Protein AF-A0A0W0TVY1-F1 (afdb_monomer_lite)

Organism: Legionella erythra (NCBI:txid448)

Sequence (220 aa):
MNKNNKWNDYSFNNYLLDAIHKAESKEDWEKEWQSFDKKPIRYYQGLLFRGSAEDTSHCFKQGIKENASSEFLEDYIQDMNGAIGVSTTKSFQVAKNYALPTIVTRNEAILATKPIWAESYIYVIDFKGETGIDLEATFTLRGQHGAAELSKNKKEVNIVGTVSSEDILGAFYVNLTGKIKWIQNTYRKELWDSSLLASLLPKEFYDELAKEGKSELTFS

Secondary structure (DSSP, 8-state):
--------S--HHHHHHHHHHHHS-HHHHHHHHHHH-SS---B--EEEEEEE-S-HHHHHHH-EE-SB--S-GGGGG-TT-TTBSEEEES-HHHHHHHHSTTSS-S-TTTGGGS---SEEEEEEEEE--S-EEEHHHHHHHTT-HHHHHHHHHHTEEEESSEE-GGGEEEEEEEETT--EEEEE-TT--S---GGGGTTTS-HHHHHHHTTGGGTT----

Foldseek 3Di:
DDDDDPPPPCPPVNVVVVVVPVPDDPVVVVVVVLVPDLQDFDWDFFKKKAKDLDDQVCCLVFFDWAQDEDPDPVCLLDPPNNRYFDKIALAQVLRVCNQQPQQDDDDPPPNPPDDRSQKMKMWIFRGPDRFWTQNLVSCVSNVVVVSNVVCVVRSITGGGTGRGSQRTQWIWMAGPVRDTATGGRPSHPDDDDLVVCVVRDDPVNSVRVVVVVVVPPDDD

Radius of gyration: 23.85 Å; chains: 1; bounding box: 47×82×77 Å

Structure (mmCIF, N/CA/C/O backbone):
data_AF-A0A0W0TVY1-F1
#
_entry.id   AF-A0A0W0TVY1-F1
#
loop_
_atom_site.group_PDB
_atom_site.id
_atom_site.type_symbol
_atom_site.label_atom_id
_atom_site.label_alt_id
_atom_site.label_comp_id
_atom_site.label_asym_id
_atom_site.label_entity_id
_atom_site.label_seq_id
_atom_site.pdbx_PDB_ins_code
_atom_site.Cartn_x
_atom_site.Cartn_y
_atom_site.Cartn_z
_atom_site.occupancy
_atom_site.B_iso_or_equiv
_atom_site.auth_seq_id
_atom_site.auth_comp_id
_atom_site.auth_asym_id
_atom_site.auth_atom_id
_atom_site.pdbx_PDB_model_num
ATOM 1 N N . MET A 1 1 ? 22.380 -50.427 -48.665 1.00 37.12 1 MET A N 1
ATOM 2 C CA . MET A 1 1 ? 21.802 -50.271 -47.312 1.00 37.12 1 MET A CA 1
ATOM 3 C C . MET A 1 1 ? 22.943 -50.147 -46.323 1.00 37.12 1 MET A C 1
ATOM 5 O O . MET A 1 1 ? 23.595 -51.146 -46.059 1.00 37.12 1 MET A O 1
ATOM 9 N N . ASN A 1 2 ? 23.207 -48.940 -45.824 1.00 31.14 2 ASN A N 1
ATOM 10 C CA . ASN A 1 2 ? 24.110 -48.737 -44.696 1.00 31.14 2 ASN A CA 1
ATOM 11 C C . ASN A 1 2 ? 23.258 -48.314 -43.498 1.00 31.14 2 ASN A C 1
ATOM 13 O O . ASN A 1 2 ? 22.543 -47.314 -43.561 1.00 31.14 2 ASN A O 1
ATOM 17 N N . LYS A 1 3 ? 23.268 -49.152 -42.460 1.00 48.25 3 LYS A N 1
ATOM 18 C CA . LYS A 1 3 ? 22.712 -48.856 -41.139 1.00 48.25 3 LYS A CA 1
ATOM 19 C C . LYS A 1 3 ? 23.661 -47.895 -40.422 1.00 48.25 3 LYS A C 1
ATOM 21 O O . LYS A 1 3 ? 24.867 -47.971 -40.619 1.00 48.25 3 LYS A O 1
ATOM 26 N N . ASN A 1 4 ? 23.080 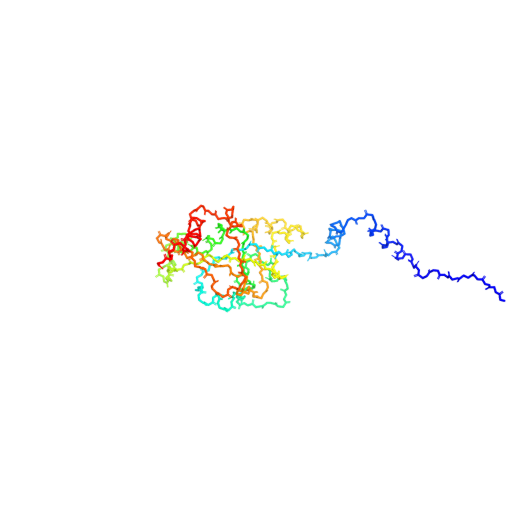-47.099 -39.530 1.00 50.12 4 ASN A N 1
ATOM 27 C CA . ASN A 1 4 ? 23.721 -46.218 -38.552 1.00 50.12 4 ASN A CA 1
ATOM 28 C C . ASN A 1 4 ? 24.079 -44.827 -39.060 1.00 50.12 4 ASN A C 1
ATOM 30 O O . ASN A 1 4 ? 25.211 -44.535 -39.421 1.00 50.12 4 ASN A O 1
ATOM 34 N N . ASN A 1 5 ? 23.088 -43.948 -38.958 1.00 41.06 5 ASN A N 1
ATOM 35 C CA . ASN A 1 5 ? 23.287 -42.685 -38.266 1.00 41.06 5 ASN A CA 1
ATOM 36 C C . ASN A 1 5 ? 21.906 -42.132 -37.884 1.00 41.06 5 ASN A C 1
ATOM 38 O O . ASN A 1 5 ? 21.343 -41.291 -38.576 1.00 41.06 5 ASN A O 1
ATOM 42 N N . LYS A 1 6 ? 21.333 -42.652 -36.784 1.00 44.59 6 LYS A N 1
ATOM 43 C CA . LYS A 1 6 ? 20.342 -41.886 -36.016 1.00 44.59 6 LYS A CA 1
ATOM 44 C C . LYS A 1 6 ? 21.114 -40.689 -35.474 1.00 44.59 6 LYS A C 1
ATOM 46 O O . LYS A 1 6 ? 21.813 -40.819 -34.473 1.00 44.59 6 LYS A O 1
ATOM 51 N N . TRP A 1 7 ? 21.091 -39.581 -36.204 1.00 43.06 7 TRP A N 1
ATOM 52 C CA . TRP A 1 7 ? 21.558 -38.312 -35.671 1.00 43.06 7 TRP A CA 1
ATOM 53 C C . TRP A 1 7 ? 20.655 -38.032 -34.478 1.00 43.06 7 TRP A C 1
ATOM 55 O O . TRP A 1 7 ? 19.436 -38.012 -34.607 1.00 43.06 7 TRP A O 1
ATOM 65 N N . ASN A 1 8 ? 21.255 -37.992 -33.295 1.00 52.19 8 ASN A N 1
ATOM 66 C CA . ASN A 1 8 ? 20.554 -37.609 -32.086 1.00 52.19 8 ASN A CA 1
ATOM 67 C C . ASN A 1 8 ? 20.042 -36.182 -32.324 1.00 52.19 8 ASN A C 1
ATOM 69 O O . ASN A 1 8 ? 20.855 -35.275 -32.479 1.00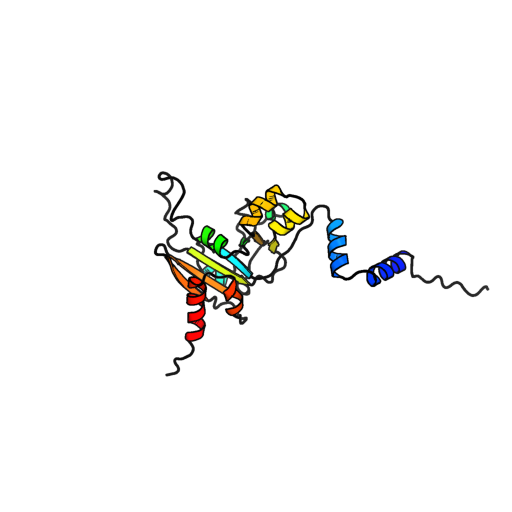 52.19 8 ASN A O 1
ATOM 73 N N . ASP A 1 9 ? 18.724 -35.978 -32.318 1.00 50.84 9 ASP A N 1
ATOM 74 C CA . ASP A 1 9 ? 18.070 -34.661 -32.434 1.00 50.84 9 ASP A CA 1
ATOM 75 C C . ASP A 1 9 ? 18.324 -33.748 -31.211 1.00 50.84 9 ASP A C 1
ATOM 77 O O . ASP A 1 9 ? 17.677 -32.720 -31.012 1.00 50.84 9 ASP A O 1
ATOM 81 N N . TYR A 1 10 ? 19.312 -34.088 -30.383 1.00 51.31 10 TYR A N 1
ATOM 82 C CA . TYR A 1 10 ? 19.899 -33.184 -29.408 1.00 51.31 10 TYR A CA 1
ATOM 83 C C . TYR A 1 10 ? 20.842 -32.225 -30.135 1.00 51.31 10 TYR A C 1
ATOM 85 O O . TYR A 1 10 ? 22.060 -32.401 -30.161 1.00 51.31 10 TYR A O 1
ATOM 93 N N . SER A 1 11 ? 20.247 -31.209 -30.764 1.00 55.78 11 SER A N 1
ATOM 94 C CA . SER A 1 11 ? 20.983 -30.074 -31.318 1.00 55.78 11 SER A CA 1
ATOM 95 C C . SER A 1 11 ? 21.901 -29.468 -30.248 1.00 55.78 11 SER A C 1
ATOM 97 O O . SER A 1 11 ? 21.580 -29.494 -29.060 1.00 55.78 11 SER A O 1
ATOM 99 N N . PHE A 1 12 ? 23.040 -28.907 -30.655 1.00 56.00 12 PHE A N 1
ATOM 100 C CA . PHE A 1 12 ? 24.010 -28.254 -29.765 1.00 56.00 12 PHE A CA 1
ATOM 101 C C . PHE A 1 12 ? 23.360 -27.280 -28.758 1.00 56.00 12 PHE A C 1
ATOM 103 O O . PHE A 1 12 ? 23.795 -27.208 -27.612 1.00 56.00 12 PHE A O 1
ATOM 110 N N . ASN A 1 13 ? 22.261 -26.618 -29.144 1.00 54.84 13 ASN A N 1
ATOM 111 C CA . ASN A 1 13 ? 21.472 -25.757 -28.260 1.00 54.84 13 ASN A CA 1
ATOM 112 C C . ASN A 1 13 ? 20.900 -26.495 -27.043 1.00 54.84 13 ASN A C 1
ATOM 114 O O . ASN A 1 13 ? 20.916 -25.944 -25.951 1.00 54.84 13 ASN A O 1
ATOM 118 N N . ASN A 1 14 ? 20.448 -27.740 -27.196 1.00 57.19 14 ASN A N 1
ATOM 119 C CA . ASN A 1 14 ? 19.932 -28.524 -26.073 1.00 57.19 14 ASN A CA 1
ATOM 120 C C . ASN A 1 14 ? 21.060 -28.948 -25.127 1.00 57.19 14 ASN A C 1
ATOM 122 O O . ASN A 1 14 ? 20.866 -28.948 -23.921 1.00 57.19 14 ASN A O 1
ATOM 126 N N . TYR A 1 15 ? 22.256 -29.240 -25.653 1.00 59.84 15 TYR A N 1
ATOM 127 C CA . TYR A 1 15 ? 23.421 -29.563 -24.822 1.00 59.84 15 TYR A CA 1
ATOM 128 C C . TYR A 1 15 ? 23.932 -28.339 -24.052 1.00 59.84 15 TYR A C 1
ATOM 130 O O . TYR A 1 15 ? 24.331 -28.456 -22.896 1.00 59.84 15 TYR A O 1
ATOM 138 N N . LEU A 1 16 ? 23.895 -27.162 -24.685 1.00 60.06 16 LEU A N 1
ATOM 139 C CA . LEU A 1 16 ? 24.225 -25.891 -24.050 1.00 60.06 16 LEU A CA 1
ATOM 140 C C . LEU A 1 16 ? 23.214 -25.558 -22.947 1.00 60.06 16 LEU A C 1
ATOM 142 O O . LEU A 1 16 ? 23.621 -25.284 -21.825 1.00 60.06 16 LEU A O 1
ATOM 146 N N . LEU A 1 17 ? 21.913 -25.665 -23.225 1.00 57.59 17 LEU A N 1
ATOM 147 C CA . LEU A 1 17 ? 20.870 -25.457 -22.221 1.00 57.59 17 LEU A CA 1
ATOM 148 C C . LEU A 1 17 ? 20.996 -26.464 -21.069 1.00 57.59 17 LEU A C 1
ATOM 150 O O . LEU A 1 17 ? 21.045 -26.048 -19.919 1.00 57.59 17 LEU A O 1
ATOM 154 N N . ASP A 1 18 ? 21.167 -27.760 -21.342 1.00 62.22 18 ASP A N 1
ATOM 155 C CA . ASP A 1 18 ? 21.345 -28.783 -20.299 1.00 62.22 18 ASP A CA 1
ATOM 156 C C . ASP A 1 18 ? 22.607 -28.557 -19.449 1.00 62.22 18 ASP A C 1
ATOM 158 O O . ASP A 1 18 ? 22.610 -28.853 -18.253 1.00 62.22 18 ASP A O 1
ATOM 162 N N . ALA A 1 19 ? 23.692 -28.054 -20.047 1.00 60.94 19 ALA A N 1
ATOM 163 C CA . ALA A 1 19 ? 24.925 -27.739 -19.331 1.00 60.94 19 ALA A CA 1
ATOM 164 C C . ALA A 1 19 ? 24.761 -26.508 -18.431 1.00 60.94 19 ALA A C 1
ATOM 166 O O . ALA A 1 19 ? 25.191 -26.548 -17.280 1.00 60.94 19 ALA A O 1
ATOM 167 N N . ILE A 1 20 ? 24.096 -25.455 -18.914 1.00 58.31 20 ILE A N 1
ATOM 168 C CA . ILE A 1 20 ? 23.866 -24.235 -18.131 1.00 58.31 20 ILE A CA 1
ATOM 169 C C . ILE A 1 20 ? 22.810 -24.490 -17.031 1.00 58.31 20 ILE A C 1
ATOM 171 O O . ILE A 1 20 ? 22.988 -24.062 -15.895 1.00 58.31 20 ILE A O 1
ATOM 175 N N . HIS A 1 21 ? 21.773 -25.297 -17.291 1.00 59.69 21 HIS A N 1
ATOM 176 C CA . HIS A 1 21 ? 20.800 -25.742 -16.276 1.00 59.69 21 HIS A CA 1
ATOM 177 C C . HIS A 1 21 ? 21.412 -26.634 -15.180 1.00 59.69 21 HIS A C 1
ATOM 179 O O . HIS A 1 21 ? 20.856 -26.735 -14.088 1.00 59.69 21 HIS A O 1
ATOM 185 N N . LYS A 1 22 ? 22.527 -27.320 -15.465 1.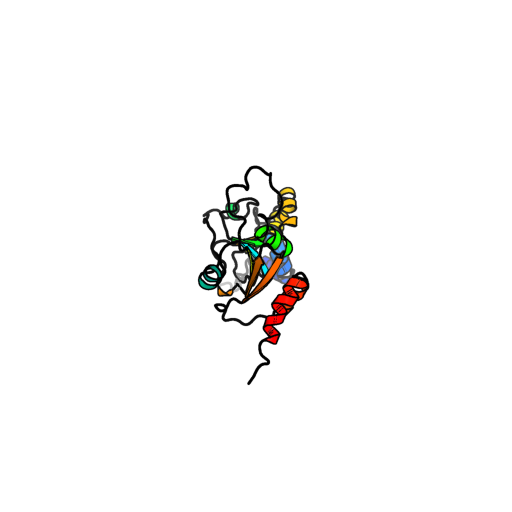00 63.31 22 LYS A N 1
ATOM 186 C CA . LYS A 1 22 ? 23.264 -28.136 -14.483 1.00 63.31 22 LYS A CA 1
ATOM 187 C C . LYS A 1 22 ? 24.325 -27.353 -13.714 1.00 63.31 22 LYS A C 1
ATOM 189 O O . LYS A 1 22 ? 24.714 -27.801 -12.638 1.00 63.31 22 LYS A O 1
ATOM 194 N N . ALA A 1 23 ? 24.832 -26.262 -14.282 1.00 58.53 23 ALA A N 1
ATOM 195 C CA . ALA A 1 23 ? 25.926 -25.486 -13.708 1.00 58.53 23 ALA A CA 1
ATOM 196 C C . ALA A 1 23 ? 25.445 -24.411 -12.726 1.00 58.53 23 ALA A C 1
ATOM 198 O O . ALA A 1 23 ? 26.190 -24.060 -11.814 1.00 58.53 23 ALA A O 1
ATOM 199 N N . GLU A 1 24 ? 24.217 -23.916 -12.885 1.00 54.28 24 GLU A N 1
ATOM 200 C CA . GLU A 1 24 ? 23.764 -22.713 -12.189 1.00 54.28 24 GLU A CA 1
ATOM 201 C C . GLU A 1 24 ? 22.442 -22.928 -11.460 1.00 54.28 24 GLU A C 1
ATOM 203 O O . GLU A 1 24 ? 21.525 -23.597 -11.949 1.00 54.28 24 GLU A O 1
ATOM 208 N N . SER A 1 25 ? 22.349 -22.368 -10.252 1.00 63.91 25 SER A N 1
ATOM 209 C CA . SER A 1 25 ? 21.106 -22.385 -9.492 1.00 63.91 25 SER A CA 1
ATOM 210 C C . SER A 1 25 ? 20.042 -21.567 -10.231 1.00 63.91 25 SER A C 1
ATOM 212 O O . SER A 1 25 ? 20.349 -20.639 -10.982 1.00 63.91 25 SER A O 1
ATOM 214 N N . LYS A 1 26 ? 18.762 -21.875 -10.004 1.00 58.69 26 LYS A N 1
ATOM 215 C CA . LYS A 1 26 ? 17.655 -21.085 -10.566 1.00 58.69 26 LYS A CA 1
ATOM 216 C C . LYS A 1 26 ? 17.775 -19.593 -10.201 1.00 58.69 26 LYS A C 1
ATOM 218 O O . LYS A 1 26 ? 17.403 -18.735 -10.995 1.00 58.69 26 LYS A O 1
ATOM 223 N N . GLU A 1 27 ? 18.335 -19.292 -9.029 1.00 58.28 27 GLU A N 1
ATOM 224 C CA . GLU A 1 27 ? 18.583 -17.926 -8.563 1.00 58.28 27 GLU A CA 1
ATOM 225 C C . GLU A 1 27 ? 19.684 -17.199 -9.348 1.00 58.28 27 GLU A C 1
ATOM 227 O O . GLU A 1 27 ? 19.660 -15.970 -9.421 1.00 58.28 27 GLU A O 1
ATOM 232 N N . ASP A 1 28 ? 20.641 -17.918 -9.934 1.00 57.78 28 ASP A N 1
ATOM 233 C CA . ASP A 1 28 ? 21.707 -17.324 -10.747 1.00 57.78 28 ASP A CA 1
ATOM 234 C C . ASP A 1 28 ? 21.207 -17.022 -12.163 1.00 57.78 28 ASP A C 1
ATOM 236 O O . ASP A 1 28 ? 21.402 -15.912 -12.657 1.00 57.78 28 ASP A O 1
ATOM 240 N N . TRP A 1 29 ? 20.404 -17.919 -12.737 1.00 56.81 29 TRP A N 1
ATOM 241 C CA . TRP A 1 29 ? 19.706 -17.686 -14.005 1.00 56.81 29 TRP A CA 1
ATOM 242 C C . TRP A 1 29 ? 18.770 -16.477 -13.978 1.00 56.81 29 TRP A C 1
ATOM 244 O O . TRP A 1 29 ? 18.736 -15.690 -14.923 1.00 56.81 29 TRP A O 1
ATOM 254 N N . GLU A 1 30 ? 17.999 -16.302 -12.903 1.00 56.50 30 GLU A N 1
ATOM 255 C CA . GLU A 1 30 ? 17.112 -15.141 -12.769 1.00 56.50 30 GLU A CA 1
ATOM 256 C C . GLU A 1 30 ? 17.896 -13.821 -12.676 1.00 56.50 30 GLU A C 1
ATOM 258 O O . GLU A 1 30 ? 17.406 -12.791 -13.145 1.00 56.50 30 GLU A O 1
ATOM 263 N N . LYS A 1 31 ? 19.119 -13.834 -12.126 1.00 55.38 31 LYS A N 1
ATOM 264 C CA . LYS A 1 31 ? 20.017 -12.665 -12.122 1.00 55.38 31 LYS A CA 1
ATOM 265 C C . LYS A 1 31 ? 20.632 -12.418 -13.497 1.00 55.38 31 LYS A C 1
ATOM 267 O O . LYS A 1 31 ? 20.668 -11.271 -13.938 1.00 55.38 31 LYS A O 1
ATOM 272 N N . GLU A 1 32 ? 21.099 -13.462 -14.178 1.00 50.16 32 GLU A N 1
ATOM 273 C CA . GLU A 1 32 ? 21.677 -13.331 -15.518 1.00 50.16 32 GLU A CA 1
ATOM 274 C C . GLU A 1 32 ? 20.635 -12.871 -16.538 1.00 50.16 32 GLU A C 1
ATOM 276 O O . GLU A 1 32 ? 20.894 -11.956 -17.316 1.00 50.16 32 GLU A O 1
ATOM 281 N N . TRP A 1 33 ? 19.417 -13.411 -16.509 1.00 51.41 33 TRP A N 1
ATOM 282 C CA . TRP A 1 33 ? 18.364 -13.010 -17.444 1.00 51.41 33 TRP A CA 1
ATOM 283 C C . TRP A 1 33 ? 17.929 -11.549 -17.257 1.00 51.41 33 TRP A C 1
ATOM 285 O O . TRP A 1 33 ? 17.694 -10.840 -18.237 1.00 51.41 33 TRP A O 1
ATOM 295 N N . GLN A 1 34 ? 17.911 -11.054 -16.012 1.00 51.69 34 GLN A N 1
ATOM 296 C CA . GLN A 1 34 ? 17.691 -9.631 -15.720 1.00 51.69 34 GLN A CA 1
ATOM 297 C C . GLN A 1 34 ? 18.747 -8.720 -16.363 1.00 51.69 34 GLN A C 1
ATOM 299 O O . GLN A 1 34 ? 18.444 -7.565 -16.650 1.00 51.69 34 GLN A O 1
ATOM 304 N N . SER A 1 35 ? 19.959 -9.221 -16.633 1.00 53.00 35 SER A N 1
ATOM 305 C CA . SER A 1 35 ? 21.021 -8.445 -17.288 1.00 53.00 35 SER A CA 1
ATOM 306 C C . SER A 1 35 ? 20.806 -8.241 -18.797 1.00 53.00 35 SER A C 1
ATOM 308 O O . SER A 1 35 ? 21.399 -7.332 -19.380 1.00 53.00 35 SER A O 1
ATOM 310 N N . PHE A 1 36 ? 19.931 -9.036 -19.430 1.00 54.62 36 PHE A N 1
ATOM 311 C CA . PHE A 1 36 ? 19.599 -8.919 -20.856 1.00 54.62 36 PHE A CA 1
ATOM 312 C C . PHE A 1 36 ? 18.392 -8.014 -21.140 1.00 54.62 36 PHE A C 1
ATOM 314 O O . PHE A 1 36 ? 18.241 -7.535 -22.270 1.00 54.62 36 PHE A O 1
ATOM 321 N N . ASP A 1 37 ? 17.541 -7.751 -20.145 1.00 65.31 37 ASP A N 1
ATOM 322 C CA . ASP A 1 37 ? 16.468 -6.769 -20.277 1.00 65.31 37 ASP A CA 1
ATOM 323 C C . ASP A 1 37 ? 17.059 -5.353 -20.225 1.00 65.31 37 ASP A C 1
ATOM 325 O O . ASP A 1 37 ? 17.755 -4.972 -19.287 1.00 65.31 37 ASP A O 1
ATOM 329 N N . LYS A 1 38 ? 16.782 -4.539 -21.247 1.00 69.12 38 LYS A N 1
ATOM 330 C CA . LYS A 1 38 ? 17.252 -3.146 -21.305 1.00 69.12 38 LYS A CA 1
ATOM 331 C C . LYS A 1 38 ? 16.486 -2.226 -20.350 1.00 69.12 38 LYS A C 1
ATOM 333 O O . LYS A 1 38 ? 16.911 -1.086 -20.155 1.00 69.12 38 LYS A O 1
ATOM 338 N N . LYS A 1 39 ? 15.346 -2.666 -19.808 1.00 81.06 39 LYS A N 1
ATOM 339 C CA . LYS A 1 39 ? 14.481 -1.890 -18.908 1.00 81.06 39 LYS A CA 1
ATOM 340 C C . LYS A 1 39 ? 13.887 -2.769 -17.796 1.00 81.06 39 LYS A C 1
ATOM 342 O O . LYS A 1 39 ? 12.663 -2.773 -17.636 1.00 81.06 39 LYS A O 1
ATOM 347 N N . PRO A 1 40 ? 14.724 -3.442 -16.986 1.00 85.44 40 PRO A N 1
ATOM 348 C CA . PRO A 1 40 ? 14.255 -4.394 -15.988 1.00 85.44 40 PRO A CA 1
ATOM 349 C C . PRO A 1 40 ? 13.300 -3.731 -14.995 1.00 85.44 40 PRO A C 1
ATOM 351 O O . PRO A 1 40 ? 13.438 -2.545 -14.671 1.00 85.44 40 PRO A O 1
ATOM 354 N N . ILE A 1 41 ? 12.330 -4.509 -14.519 1.00 87.00 41 ILE A N 1
ATOM 355 C CA . ILE A 1 41 ? 11.324 -4.097 -13.538 1.00 87.00 41 ILE A CA 1
ATOM 356 C C . ILE A 1 41 ? 11.329 -5.101 -12.398 1.00 87.00 41 ILE A C 1
ATOM 358 O O . ILE A 1 41 ? 11.344 -6.313 -12.621 1.00 87.00 41 ILE A O 1
ATOM 362 N N . ARG A 1 42 ? 11.311 -4.595 -11.163 1.00 90.44 42 ARG A N 1
ATOM 363 C CA . ARG A 1 42 ? 11.185 -5.426 -9.971 1.00 90.44 42 ARG A CA 1
ATOM 364 C C . ARG A 1 42 ? 9.759 -5.361 -9.447 1.00 90.44 42 ARG A C 1
ATOM 366 O O . ARG A 1 42 ? 9.303 -4.302 -9.025 1.00 90.44 42 ARG A O 1
ATOM 373 N N . TYR A 1 43 ? 9.097 -6.510 -9.421 1.00 92.56 43 TYR A N 1
ATOM 374 C CA . TYR A 1 43 ? 7.799 -6.660 -8.775 1.00 92.56 43 TYR A CA 1
ATOM 375 C C . TYR A 1 43 ? 7.944 -6.989 -7.282 1.00 92.56 43 TYR A C 1
ATOM 377 O O . TYR A 1 43 ? 8.965 -7.535 -6.850 1.00 92.56 43 TYR A O 1
ATOM 385 N N . TYR A 1 44 ? 6.927 -6.638 -6.499 1.00 94.56 44 TYR A N 1
ATOM 386 C CA . TYR A 1 44 ? 6.874 -6.780 -5.049 1.00 94.56 44 TYR A CA 1
ATOM 387 C C . TYR A 1 44 ? 5.552 -7.388 -4.589 1.00 94.56 44 TYR A C 1
ATOM 389 O O . TYR A 1 44 ? 4.478 -6.994 -5.041 1.00 94.56 44 TYR A O 1
ATOM 397 N N . GLN A 1 45 ? 5.669 -8.289 -3.618 1.00 94.88 45 GLN A N 1
ATOM 398 C CA . GLN A 1 45 ? 4.587 -8.849 -2.819 1.00 94.88 45 GLN A CA 1
ATOM 399 C C . GLN A 1 45 ? 4.960 -8.745 -1.341 1.00 94.88 45 GLN A C 1
ATOM 401 O O . GLN A 1 45 ? 6.143 -8.797 -0.989 1.00 94.88 45 GLN A O 1
ATOM 406 N N . GLY A 1 46 ? 3.954 -8.622 -0.483 1.00 94.31 46 GLY A N 1
ATOM 407 C CA . GLY A 1 46 ? 4.111 -8.560 0.965 1.00 94.31 46 GLY A CA 1
ATOM 408 C C . GLY A 1 46 ? 3.421 -7.357 1.597 1.00 94.31 46 GLY A C 1
ATOM 409 O O . GLY A 1 46 ? 2.519 -6.747 1.023 1.00 94.31 46 GLY A O 1
ATOM 410 N N . LEU A 1 47 ? 3.854 -7.029 2.815 1.00 96.12 47 LEU A N 1
ATOM 411 C CA . LEU A 1 47 ? 3.216 -6.003 3.632 1.00 96.12 47 LEU A CA 1
ATOM 412 C C . LEU A 1 47 ? 3.510 -4.593 3.116 1.00 96.12 47 LEU A C 1
ATOM 414 O O . LEU A 1 47 ? 4.661 -4.164 3.006 1.00 96.12 47 LEU A O 1
ATOM 418 N N . LEU A 1 48 ? 2.434 -3.860 2.856 1.00 96.94 48 LEU A N 1
ATOM 419 C CA . LEU A 1 48 ? 2.428 -2.494 2.364 1.00 96.94 48 LEU A CA 1
ATOM 420 C C . LEU A 1 48 ? 1.515 -1.624 3.225 1.00 96.94 48 LEU A C 1
ATOM 422 O O . LEU A 1 48 ? 0.555 -2.081 3.847 1.00 96.94 48 LEU A O 1
ATOM 426 N N . PHE A 1 49 ? 1.815 -0.334 3.230 1.00 96.50 49 PHE A N 1
ATOM 427 C CA . PHE A 1 49 ? 1.070 0.685 3.947 1.00 96.50 49 PHE A CA 1
ATOM 428 C C . PHE A 1 49 ? 0.646 1.797 2.993 1.00 96.50 49 PHE A C 1
ATOM 430 O O . PHE A 1 49 ? 1.385 2.159 2.072 1.00 96.50 49 PHE A O 1
ATOM 437 N N . ARG A 1 50 ? -0.526 2.388 3.232 1.00 94.06 50 ARG A N 1
ATOM 438 C CA . ARG A 1 50 ? -1.019 3.540 2.464 1.00 94.06 50 ARG A CA 1
ATOM 439 C C . ARG A 1 50 ? -1.713 4.545 3.372 1.00 94.06 50 ARG A C 1
ATOM 441 O O . ARG A 1 50 ? -2.679 4.204 4.044 1.00 94.06 50 ARG A O 1
ATOM 448 N N . GLY A 1 51 ? -1.240 5.789 3.358 1.00 91.12 51 GLY A N 1
ATOM 449 C CA . GLY A 1 51 ? -1.950 6.913 3.967 1.00 91.12 51 GLY A CA 1
ATOM 450 C C . GLY A 1 51 ? -3.016 7.461 3.017 1.00 91.12 51 GLY A C 1
ATOM 451 O O . GLY A 1 51 ? -2.716 7.684 1.846 1.00 91.12 51 GLY A O 1
ATOM 452 N N . SER A 1 52 ? -4.247 7.664 3.489 1.00 88.12 52 SER A N 1
ATOM 453 C CA . SER A 1 52 ? -5.365 8.189 2.687 1.00 88.12 52 SER A CA 1
ATOM 454 C C . SER A 1 52 ? -6.415 8.889 3.566 1.00 88.12 52 SER A C 1
ATOM 456 O O . SER A 1 52 ? -6.517 8.583 4.751 1.00 88.12 52 SER A O 1
ATOM 458 N N . ALA A 1 53 ? -7.215 9.801 2.998 1.00 85.38 53 ALA A N 1
ATOM 459 C CA . ALA A 1 53 ? -8.480 10.260 3.612 1.00 85.38 53 ALA A CA 1
ATOM 460 C C . ALA A 1 53 ? -9.695 9.458 3.155 1.00 85.38 53 ALA A C 1
ATOM 462 O O . ALA A 1 53 ? -10.807 9.700 3.616 1.00 85.38 53 ALA A O 1
ATOM 463 N N . GLU A 1 54 ? -9.513 8.555 2.200 1.00 87.50 54 GLU A N 1
ATOM 464 C CA . GLU A 1 54 ? -10.606 7.725 1.730 1.00 87.50 54 GLU A CA 1
ATOM 465 C C . GLU A 1 54 ? -11.110 6.842 2.872 1.00 87.50 54 GLU A C 1
ATOM 467 O O . GLU A 1 54 ? -10.311 6.213 3.572 1.00 87.50 54 GLU A O 1
ATOM 472 N N . ASP A 1 55 ? -12.426 6.837 3.077 1.00 87.56 55 ASP A N 1
ATOM 473 C CA . ASP A 1 55 ? -13.049 6.158 4.205 1.00 87.56 55 ASP A CA 1
ATOM 474 C C . ASP A 1 55 ? -12.977 4.630 4.079 1.00 87.56 55 ASP A C 1
ATOM 476 O O . ASP A 1 55 ? -13.154 4.041 3.007 1.00 87.56 55 ASP A O 1
ATOM 480 N N . THR A 1 56 ? -12.794 3.986 5.231 1.00 93.38 56 THR A N 1
ATOM 481 C CA . THR A 1 56 ? -12.660 2.530 5.347 1.00 93.38 56 THR A CA 1
ATOM 482 C C . THR A 1 56 ? -13.849 1.762 4.787 1.00 93.38 56 THR A C 1
ATOM 484 O O . THR A 1 56 ? -13.646 0.696 4.211 1.00 93.38 56 THR A O 1
A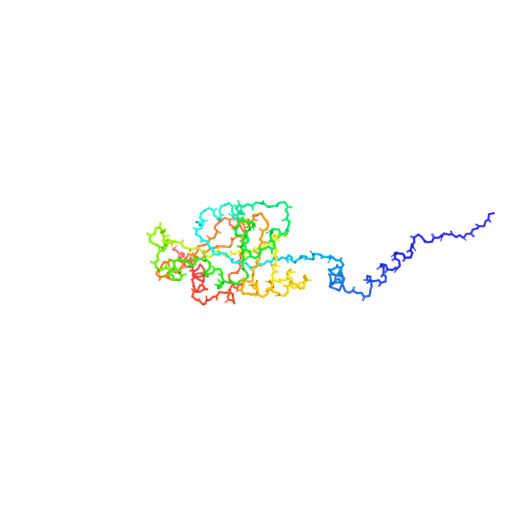TOM 487 N N . SER A 1 57 ? -15.081 2.280 4.876 1.00 91.06 57 SER A N 1
ATOM 488 C CA . SER A 1 57 ? -16.261 1.566 4.372 1.00 91.06 57 SER A CA 1
ATOM 489 C C . SER A 1 57 ? -16.218 1.353 2.858 1.00 91.06 57 SER A C 1
ATOM 491 O O . SER A 1 57 ? -16.668 0.311 2.372 1.00 91.06 57 SER A O 1
ATOM 493 N N . HIS A 1 58 ? -15.647 2.305 2.114 1.00 92.12 58 HIS A N 1
ATOM 494 C CA . HIS A 1 58 ? -15.467 2.185 0.674 1.00 92.12 58 HIS A CA 1
ATOM 495 C C . HIS A 1 58 ? -14.310 1.240 0.353 1.00 92.12 58 HIS A C 1
ATOM 497 O O . HIS A 1 58 ? -14.522 0.233 -0.330 1.00 92.12 58 HIS A O 1
ATOM 503 N N . CYS A 1 59 ? -13.119 1.517 0.894 1.00 95.25 59 CYS A N 1
ATOM 504 C CA . CYS A 1 59 ? -11.909 0.756 0.580 1.00 95.25 59 CYS A CA 1
ATOM 505 C C . CYS A 1 59 ? -12.035 -0.719 0.976 1.00 95.25 59 CYS A C 1
ATOM 507 O O . CYS A 1 59 ? -11.669 -1.607 0.211 1.00 95.25 59 CYS A O 1
ATOM 509 N N . PHE A 1 60 ? -12.617 -1.009 2.140 1.00 96.81 60 PHE A N 1
ATOM 510 C CA . PHE A 1 60 ? -12.818 -2.385 2.589 1.00 96.81 60 PHE A CA 1
ATOM 511 C C . PHE A 1 60 ? -13.837 -3.135 1.742 1.00 96.81 60 PHE A C 1
ATOM 513 O O . PHE A 1 60 ? -13.733 -4.346 1.618 1.00 96.81 60 PHE A O 1
ATOM 520 N N . LYS A 1 61 ? -14.805 -2.460 1.120 1.00 95.25 61 LYS A N 1
ATOM 521 C CA . LYS A 1 61 ? -15.807 -3.131 0.284 1.00 95.25 61 LYS A CA 1
ATOM 522 C C . LYS A 1 61 ? -15.360 -3.290 -1.168 1.00 95.25 61 LYS A C 1
ATOM 524 O O . LYS A 1 61 ? -15.682 -4.297 -1.792 1.00 95.25 61 LYS A O 1
ATOM 529 N N . GLN A 1 62 ? -14.686 -2.288 -1.727 1.00 94.94 62 GLN A N 1
ATOM 530 C CA . GLN A 1 62 ? -14.389 -2.216 -3.164 1.00 94.94 62 GLN A CA 1
ATOM 531 C C . GLN A 1 62 ? -12.908 -2.396 -3.507 1.00 94.94 62 GLN A C 1
ATOM 533 O O . GLN A 1 62 ? -12.569 -2.463 -4.691 1.00 94.94 62 GLN A O 1
ATOM 538 N N . GLY A 1 63 ? -12.044 -2.497 -2.497 1.00 95.31 63 GLY A N 1
ATOM 539 C CA . GLY A 1 63 ? -10.606 -2.371 -2.679 1.00 95.31 63 GLY A CA 1
ATOM 540 C C . GLY A 1 63 ? -10.187 -0.911 -2.860 1.00 95.31 63 GLY A C 1
ATOM 541 O O . GLY A 1 63 ? -10.984 0.011 -2.688 1.00 95.31 63 GLY A O 1
ATOM 542 N N . ILE A 1 64 ? -8.925 -0.705 -3.220 1.00 94.94 64 ILE A N 1
ATOM 543 C CA . ILE A 1 64 ? -8.359 0.617 -3.513 1.00 94.94 64 ILE A CA 1
ATOM 544 C C . ILE A 1 64 ? -7.928 0.609 -4.971 1.00 94.94 64 ILE A C 1
ATOM 546 O O . ILE A 1 64 ? -7.147 -0.251 -5.374 1.00 94.94 64 ILE A O 1
ATOM 550 N N . LYS A 1 65 ? -8.439 1.549 -5.762 1.00 93.00 65 LYS A N 1
ATOM 551 C CA . LYS A 1 65 ? -8.200 1.611 -7.208 1.00 93.00 65 LYS A CA 1
ATOM 552 C C . LYS A 1 65 ? -7.317 2.794 -7.562 1.00 93.00 65 LYS A C 1
ATOM 554 O O . LYS A 1 65 ? -7.316 3.809 -6.866 1.00 93.00 65 LYS A O 1
ATOM 559 N N . GLU A 1 66 ? -6.569 2.657 -8.645 1.00 88.94 66 GLU A N 1
ATOM 560 C CA . GLU A 1 66 ? -5.883 3.788 -9.258 1.00 88.94 66 GLU A CA 1
ATOM 561 C C . GLU A 1 66 ? -6.892 4.846 -9.728 1.00 88.94 66 GLU A C 1
ATOM 563 O O . GLU A 1 66 ? -8.002 4.524 -10.158 1.00 88.94 66 GLU A O 1
ATOM 568 N N . ASN A 1 67 ? -6.507 6.122 -9.642 1.00 84.88 67 ASN A N 1
ATOM 569 C CA . ASN A 1 67 ? -7.361 7.227 -10.091 1.00 84.88 67 ASN A CA 1
ATOM 570 C C . ASN A 1 67 ? -7.390 7.329 -11.621 1.00 84.88 67 ASN A C 1
ATOM 572 O O . ASN A 1 67 ? -8.393 7.743 -12.203 1.00 84.88 67 ASN A O 1
ATOM 576 N N . ALA A 1 68 ? -6.278 6.977 -12.262 1.00 87.38 68 ALA A N 1
ATOM 577 C CA . ALA A 1 68 ? -6.112 6.914 -13.699 1.00 87.38 68 ALA A CA 1
ATOM 578 C C . ALA A 1 68 ? -5.266 5.690 -14.069 1.00 87.38 68 ALA A C 1
ATOM 580 O O . ALA A 1 68 ? -4.295 5.362 -13.388 1.00 87.38 68 ALA A O 1
ATOM 581 N N . SER A 1 69 ? -5.629 5.047 -15.174 1.00 88.25 69 SER A N 1
ATOM 582 C CA . SER A 1 69 ? -4.853 3.973 -15.791 1.00 88.25 69 SER A CA 1
ATOM 583 C C . SER A 1 69 ? -3.956 4.531 -16.895 1.00 88.25 69 SER A C 1
ATOM 585 O O . SER A 1 69 ? -4.380 5.433 -17.623 1.00 88.25 69 SER A O 1
ATOM 587 N N . SER A 1 70 ? -2.768 3.959 -17.085 1.00 86.94 70 SER A N 1
ATOM 588 C CA . SER A 1 70 ? -1.955 4.177 -18.288 1.00 86.94 70 SER A CA 1
ATOM 589 C C . SER A 1 70 ? -1.779 2.878 -19.066 1.00 86.94 70 SER A C 1
ATOM 591 O O . SER A 1 70 ? -1.681 1.798 -18.491 1.00 86.94 70 SER A O 1
ATOM 593 N N . GLU A 1 71 ? -1.684 2.987 -20.388 1.00 88.19 71 GLU A N 1
ATOM 594 C CA . GLU A 1 71 ? -1.253 1.881 -21.249 1.00 88.19 71 GLU A CA 1
ATOM 595 C C . GLU A 1 71 ? 0.274 1.689 -21.209 1.00 88.19 71 GLU A C 1
ATOM 597 O O . GLU A 1 71 ? 0.790 0.656 -21.641 1.00 88.19 71 GLU A O 1
ATOM 602 N N . PHE A 1 72 ? 1.016 2.668 -20.680 1.00 87.12 72 PHE A N 1
ATOM 603 C CA . PHE A 1 72 ? 2.473 2.659 -20.634 1.00 87.12 72 PHE A CA 1
ATOM 604 C C . PHE A 1 72 ? 2.981 2.357 -19.226 1.00 87.12 72 PHE A C 1
ATOM 606 O O . PHE A 1 72 ? 2.829 3.145 -18.295 1.00 87.12 72 PHE A O 1
ATOM 613 N N . LEU A 1 73 ? 3.691 1.236 -19.093 1.00 85.06 73 LEU A N 1
ATOM 614 C CA . LEU A 1 73 ? 4.280 0.787 -17.828 1.00 85.06 73 LEU A CA 1
ATOM 615 C C . LEU A 1 73 ? 5.255 1.805 -17.213 1.00 85.06 73 LEU A C 1
ATOM 617 O O . LEU A 1 73 ? 5.372 1.898 -15.998 1.00 85.06 73 LEU A O 1
ATOM 621 N N . GLU A 1 74 ? 5.926 2.603 -18.044 1.00 87.44 74 GLU A N 1
ATOM 622 C CA . GLU A 1 74 ? 6.840 3.649 -17.574 1.00 87.44 74 GLU A CA 1
ATOM 623 C C . GLU A 1 74 ? 6.134 4.751 -16.781 1.00 87.44 74 GLU A C 1
ATOM 625 O O . GLU A 1 74 ? 6.757 5.355 -15.913 1.00 87.44 74 GLU A O 1
ATOM 630 N N . ASP A 1 75 ? 4.841 4.990 -17.008 1.00 86.00 75 ASP A N 1
ATOM 631 C CA . ASP A 1 75 ? 4.091 5.988 -16.241 1.00 86.00 75 ASP A CA 1
ATOM 632 C C . ASP A 1 75 ? 3.869 5.554 -14.789 1.00 86.00 75 ASP A C 1
ATOM 634 O O . ASP A 1 75 ? 3.774 6.400 -13.900 1.00 86.00 75 ASP A O 1
ATOM 638 N N . TYR A 1 76 ? 3.869 4.243 -14.537 1.00 86.81 76 TYR A N 1
ATOM 639 C CA . TYR A 1 76 ? 3.774 3.659 -13.200 1.00 86.81 76 TYR A CA 1
ATOM 640 C C . TYR A 1 76 ? 5.097 3.684 -12.433 1.00 86.81 76 TYR A C 1
ATOM 642 O O . TYR A 1 76 ? 5.099 3.504 -11.217 1.00 86.81 76 TYR A O 1
ATOM 650 N N . ILE A 1 77 ? 6.217 3.914 -13.125 1.00 85.62 77 ILE A N 1
ATOM 651 C CA . ILE A 1 77 ? 7.568 3.920 -12.546 1.00 85.62 77 ILE A CA 1
ATOM 652 C C . ILE A 1 77 ? 8.009 5.357 -12.201 1.00 85.62 77 ILE A C 1
ATOM 654 O O . ILE A 1 77 ? 9.090 5.576 -11.668 1.00 85.62 77 ILE A O 1
ATOM 658 N N . GLN A 1 78 ? 7.177 6.371 -12.460 1.00 76.69 78 GLN A N 1
ATOM 659 C CA . GLN A 1 78 ? 7.510 7.772 -12.190 1.00 76.69 78 GLN A CA 1
ATOM 660 C C . GLN A 1 78 ? 7.281 8.156 -10.718 1.00 76.69 78 GLN A C 1
ATOM 662 O O . GLN A 1 78 ? 6.174 8.059 -10.203 1.00 76.69 78 GLN A O 1
ATOM 667 N N . ASP A 1 79 ? 8.305 8.731 -10.080 1.00 61.53 79 ASP A N 1
ATOM 668 C CA . ASP A 1 79 ? 8.331 9.146 -8.659 1.00 61.53 79 ASP A CA 1
ATOM 669 C C . ASP A 1 79 ? 7.342 10.290 -8.288 1.00 61.53 79 ASP A C 1
ATOM 671 O O . ASP A 1 79 ? 7.278 10.732 -7.136 1.00 61.53 79 ASP A O 1
ATOM 675 N N . MET A 1 80 ? 6.569 10.817 -9.251 1.00 59.44 80 MET A N 1
ATOM 676 C CA . MET A 1 80 ? 5.690 11.986 -9.061 1.00 59.44 80 MET A CA 1
ATOM 677 C C . MET A 1 80 ? 4.299 11.884 -9.701 1.00 59.44 80 MET A C 1
ATOM 679 O O . MET A 1 80 ? 3.565 12.876 -9.708 1.00 59.44 80 MET A O 1
ATOM 683 N N . ASN A 1 81 ? 3.887 10.719 -10.201 1.00 61.28 81 ASN A N 1
ATOM 684 C CA . ASN A 1 81 ? 2.560 10.583 -10.793 1.00 61.28 81 ASN A CA 1
ATOM 685 C C . ASN A 1 81 ? 1.524 10.104 -9.767 1.00 61.28 81 ASN A C 1
ATOM 687 O O . ASN A 1 81 ? 1.185 8.930 -9.697 1.00 61.28 81 ASN A O 1
ATOM 691 N N . GLY A 1 82 ? 0.993 11.030 -8.963 1.00 63.34 82 GLY A N 1
ATOM 692 C CA . GLY A 1 82 ? 0.006 10.705 -7.922 1.00 63.34 82 GLY A CA 1
ATOM 693 C C . GLY A 1 82 ? -1.361 10.224 -8.437 1.00 63.34 82 GLY A C 1
ATOM 694 O O . GLY A 1 82 ? -2.230 9.904 -7.626 1.00 63.34 82 GLY A O 1
ATOM 695 N N . ALA A 1 83 ? -1.582 10.214 -9.756 1.00 75.00 83 ALA A N 1
ATOM 696 C CA . ALA A 1 83 ? -2.831 9.765 -10.364 1.00 75.00 83 ALA A CA 1
ATOM 697 C C . ALA A 1 83 ? -2.760 8.331 -10.913 1.00 75.00 83 ALA A C 1
ATOM 699 O O . ALA A 1 83 ? -3.804 7.686 -10.994 1.00 75.00 83 ALA A O 1
ATOM 700 N N . ILE A 1 84 ? -1.569 7.845 -11.282 1.00 85.19 84 ILE A N 1
ATOM 701 C CA . ILE A 1 84 ? -1.399 6.586 -12.017 1.00 85.19 84 ILE A CA 1
ATOM 702 C C . ILE A 1 84 ? -0.866 5.493 -11.093 1.00 85.19 84 ILE A C 1
ATOM 704 O O . ILE A 1 84 ? 0.218 5.612 -10.519 1.00 85.19 84 ILE A O 1
ATOM 708 N N . GLY A 1 85 ? -1.643 4.419 -10.972 1.00 89.56 85 GLY A N 1
ATOM 709 C CA . GLY A 1 85 ? -1.417 3.355 -10.000 1.00 89.56 85 GLY A CA 1
ATOM 710 C C . GLY A 1 85 ? -1.900 3.689 -8.589 1.00 89.56 85 GLY A C 1
ATOM 711 O O . GLY A 1 85 ? -2.343 4.798 -8.267 1.00 89.56 85 GLY A O 1
ATOM 712 N N . VAL A 1 86 ? -1.841 2.683 -7.725 1.00 92.50 86 VAL A N 1
ATOM 713 C CA . VAL A 1 86 ? -2.088 2.810 -6.291 1.00 92.50 86 VAL A CA 1
ATOM 714 C C . VAL A 1 86 ? -0.742 2.915 -5.585 1.00 92.50 86 VAL A C 1
ATOM 716 O O . VAL A 1 86 ? -0.072 1.914 -5.338 1.00 92.50 86 VAL A O 1
ATOM 719 N N . SER A 1 87 ? -0.368 4.145 -5.229 1.00 91.88 87 SER A N 1
ATOM 720 C CA . SER A 1 87 ? 0.851 4.412 -4.461 1.00 91.88 87 SER A CA 1
ATOM 721 C C . SER A 1 87 ? 0.752 3.825 -3.047 1.00 91.88 87 SER A C 1
ATOM 723 O O . SER A 1 87 ? -0.170 4.129 -2.275 1.00 91.88 87 SER A O 1
ATOM 725 N N . THR A 1 88 ? 1.703 2.962 -2.708 1.00 94.44 88 THR A N 1
ATOM 726 C CA . THR A 1 88 ? 1.856 2.343 -1.388 1.00 94.44 88 THR A CA 1
ATOM 727 C C . THR A 1 88 ? 3.323 2.370 -0.971 1.00 94.44 88 THR A C 1
ATOM 729 O O . THR A 1 88 ? 4.209 2.712 -1.752 1.00 94.44 88 THR A O 1
ATOM 732 N N . THR A 1 89 ? 3.617 2.027 0.276 1.00 94.62 89 THR A N 1
ATOM 733 C CA . THR A 1 89 ? 4.988 2.024 0.789 1.00 94.62 89 THR A CA 1
ATOM 734 C C . THR A 1 89 ? 5.240 0.843 1.708 1.00 94.62 89 THR A C 1
ATOM 736 O O . THR A 1 89 ? 4.380 0.448 2.490 1.00 94.62 89 THR A O 1
ATOM 739 N N . LYS A 1 90 ? 6.469 0.329 1.684 1.00 94.38 90 LYS A N 1
ATOM 740 C CA . LYS A 1 90 ? 6.963 -0.667 2.649 1.00 94.38 90 LYS A CA 1
ATOM 741 C C . LYS A 1 90 ? 7.200 -0.064 4.047 1.00 94.38 90 LYS A C 1
ATOM 743 O O . LYS A 1 90 ? 7.555 -0.778 4.979 1.00 94.38 90 LYS A O 1
ATOM 748 N N . SER A 1 91 ? 7.080 1.259 4.207 1.00 92.50 91 SER A N 1
ATOM 749 C CA . SER A 1 91 ? 7.373 1.985 5.446 1.00 92.50 91 SER A CA 1
ATOM 750 C C . SER A 1 91 ? 6.115 2.571 6.076 1.00 92.50 91 SER A C 1
ATOM 752 O O . SER A 1 91 ? 5.539 3.536 5.570 1.00 92.50 91 SER A O 1
ATOM 754 N N . PHE A 1 92 ? 5.754 2.066 7.257 1.00 92.06 92 PHE A N 1
ATOM 755 C CA . PHE A 1 92 ? 4.652 2.617 8.042 1.00 92.06 92 PHE A CA 1
ATOM 756 C C . PHE A 1 92 ? 4.822 4.121 8.305 1.00 92.06 92 PHE A C 1
ATOM 758 O O . PHE A 1 92 ? 3.879 4.898 8.160 1.00 92.06 92 PHE A O 1
ATOM 765 N N . GLN A 1 93 ? 6.040 4.558 8.641 1.00 88.38 93 GLN A N 1
ATOM 766 C CA . GLN A 1 93 ? 6.318 5.966 8.929 1.00 88.38 93 GLN A CA 1
ATOM 767 C C . GLN A 1 93 ? 6.086 6.865 7.708 1.00 88.38 93 GLN A C 1
ATOM 769 O O . GLN A 1 93 ? 5.603 7.987 7.854 1.00 88.38 93 GLN A O 1
ATOM 774 N N . VAL A 1 94 ? 6.395 6.377 6.503 1.00 87.69 94 VAL A N 1
ATOM 775 C CA . VAL A 1 94 ? 6.117 7.112 5.264 1.00 87.69 94 VAL A CA 1
ATOM 776 C C . VAL A 1 94 ? 4.607 7.210 5.058 1.00 87.69 94 VAL A C 1
ATOM 778 O O . VAL A 1 94 ? 4.101 8.316 4.891 1.00 87.69 94 VAL A O 1
ATOM 781 N N . ALA A 1 95 ? 3.865 6.104 5.174 1.00 89.81 95 ALA A N 1
ATOM 782 C CA . ALA A 1 95 ? 2.405 6.116 5.045 1.00 89.81 95 ALA A CA 1
ATOM 783 C C . ALA A 1 95 ? 1.737 7.052 6.065 1.00 89.81 95 ALA A C 1
ATOM 785 O O . ALA A 1 95 ? 0.845 7.822 5.709 1.00 89.81 95 ALA A O 1
ATOM 786 N N . LYS A 1 96 ? 2.222 7.064 7.311 1.00 86.44 96 LYS A N 1
ATOM 787 C CA . LYS A 1 96 ? 1.801 8.006 8.356 1.00 86.44 96 LYS A CA 1
ATOM 788 C C . LYS A 1 96 ? 2.036 9.462 7.941 1.00 86.44 96 LYS A C 1
ATOM 790 O O . LYS A 1 96 ? 1.142 10.287 8.105 1.00 86.44 96 LYS A O 1
ATOM 795 N N . ASN A 1 97 ? 3.193 9.781 7.362 1.00 81.06 97 ASN A N 1
ATOM 796 C CA . ASN A 1 97 ? 3.488 11.132 6.873 1.00 81.06 97 ASN A CA 1
ATOM 797 C C . ASN A 1 97 ? 2.577 11.559 5.710 1.00 81.06 97 ASN A C 1
ATOM 799 O O . ASN A 1 97 ? 2.313 12.749 5.584 1.00 81.06 97 ASN A O 1
ATOM 803 N N . TYR A 1 98 ? 2.092 10.617 4.891 1.00 77.75 98 TYR A N 1
ATOM 804 C CA . TYR A 1 98 ? 1.113 10.869 3.822 1.00 77.75 98 TYR A CA 1
ATOM 805 C C . TYR A 1 98 ? -0.334 10.947 4.322 1.00 77.75 98 TYR A C 1
ATOM 807 O O . TYR A 1 98 ? -1.141 11.655 3.728 1.00 77.75 98 TYR A O 1
ATOM 815 N N . ALA A 1 99 ? -0.662 10.272 5.425 1.00 76.81 99 ALA A N 1
ATOM 816 C CA . ALA A 1 99 ? -1.963 10.383 6.081 1.00 76.81 99 ALA A CA 1
ATOM 817 C C . ALA A 1 99 ? -2.115 11.712 6.851 1.00 76.81 99 ALA A C 1
ATOM 819 O O . ALA A 1 99 ? -3.202 12.279 6.908 1.00 76.81 99 ALA A O 1
ATOM 820 N N . LEU A 1 100 ? -1.030 12.224 7.441 1.00 67.31 100 LEU A N 1
ATOM 821 C CA . LEU A 1 100 ? -1.030 13.384 8.344 1.00 67.31 100 LEU A CA 1
ATOM 822 C C . LEU A 1 100 ? -0.641 14.780 7.773 1.00 67.31 100 LEU A C 1
ATOM 824 O O . LEU A 1 100 ? -0.583 15.720 8.576 1.00 67.31 100 LEU A O 1
ATOM 828 N N . PRO A 1 101 ? -0.394 15.033 6.467 1.00 53.25 101 PRO A N 1
ATOM 829 C CA . PRO A 1 101 ? 0.170 16.302 6.007 1.00 53.25 101 PRO A CA 1
ATOM 830 C C . PRO A 1 101 ? -0.892 17.389 5.752 1.00 53.25 101 PRO A C 1
ATOM 832 O O . PRO A 1 101 ? -0.845 18.103 4.753 1.00 53.25 101 PRO A O 1
ATOM 835 N N . THR A 1 102 ? -1.802 17.584 6.711 1.00 46.81 102 THR A N 1
ATOM 836 C CA . THR A 1 102 ? -2.556 18.845 6.870 1.00 46.81 102 THR A CA 1
ATOM 837 C C . THR A 1 102 ? -2.638 19.307 8.328 1.00 46.81 102 THR A C 1
ATOM 839 O O . THR A 1 102 ? -3.602 19.956 8.709 1.00 46.81 102 THR A O 1
ATOM 842 N N . ILE A 1 103 ? -1.640 19.001 9.167 1.00 44.41 103 ILE A N 1
ATOM 843 C CA . ILE A 1 103 ? -1.575 19.588 10.523 1.00 44.41 103 ILE A CA 1
ATOM 844 C C . ILE A 1 103 ? -0.396 20.551 10.690 1.00 44.41 103 ILE A C 1
ATOM 846 O O . ILE A 1 103 ? -0.538 21.547 11.389 1.00 44.41 103 ILE A O 1
ATOM 850 N N . VAL A 1 104 ? 0.742 20.361 10.015 1.00 39.91 104 VAL A N 1
ATOM 851 C CA . VAL A 1 104 ? 1.876 21.294 10.136 1.00 39.91 104 VAL A CA 1
ATOM 852 C C . VAL A 1 104 ? 2.706 21.260 8.849 1.00 39.91 104 VAL A C 1
ATOM 854 O O . VAL A 1 104 ? 3.002 20.180 8.359 1.00 39.91 104 VAL A O 1
ATOM 857 N N . THR A 1 105 ? 3.124 22.423 8.337 1.00 39.62 105 THR A N 1
ATOM 858 C CA . THR A 1 105 ? 4.054 22.656 7.201 1.00 39.62 105 THR A CA 1
ATOM 859 C C . THR A 1 105 ? 3.481 22.718 5.773 1.00 39.62 105 THR A C 1
ATOM 861 O O . THR A 1 105 ? 3.682 21.828 4.957 1.00 39.62 105 THR A O 1
ATOM 864 N N . ARG A 1 106 ? 2.867 23.859 5.420 1.00 33.66 106 ARG A N 1
ATOM 865 C CA . ARG A 1 106 ? 3.147 24.615 4.172 1.00 33.66 106 ARG A CA 1
ATOM 866 C C . ARG A 1 106 ? 2.376 25.940 4.190 1.00 33.66 106 ARG A C 1
ATOM 868 O O . ARG A 1 106 ? 1.175 25.942 3.977 1.00 33.66 106 ARG A O 1
ATOM 875 N N . ASN A 1 107 ? 3.106 27.031 4.438 1.00 35.50 107 ASN A N 1
ATOM 876 C CA . ASN A 1 107 ? 2.747 28.442 4.248 1.00 35.50 107 ASN A CA 1
ATOM 877 C C . ASN A 1 107 ? 1.355 28.898 4.732 1.00 35.50 107 ASN A C 1
ATOM 879 O O . ASN A 1 107 ? 0.319 28.565 4.159 1.00 35.50 107 ASN A O 1
ATOM 883 N N . GLU A 1 108 ? 1.379 29.797 5.714 1.00 38.03 108 GLU A N 1
ATOM 884 C CA . GLU A 1 108 ? 0.279 30.501 6.396 1.00 38.03 108 GLU A CA 1
ATOM 885 C C . GLU A 1 108 ? -0.693 31.305 5.493 1.00 38.03 108 GLU A C 1
ATOM 887 O O . GLU A 1 108 ? -1.444 32.136 5.986 1.00 38.03 108 GLU A O 1
ATOM 892 N N . ALA A 1 109 ? -0.746 31.062 4.180 1.00 37.81 109 ALA A N 1
ATOM 893 C CA . ALA A 1 109 ? -1.620 31.785 3.253 1.00 37.81 109 ALA A CA 1
ATOM 894 C C . ALA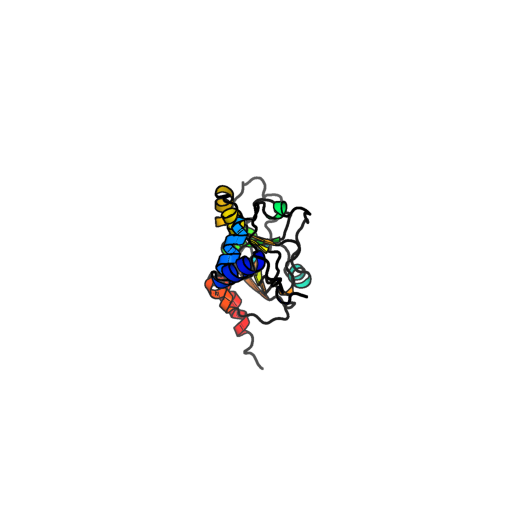 A 1 109 ? -2.538 30.898 2.386 1.00 37.81 109 ALA A C 1
ATOM 896 O O . ALA A 1 109 ? -3.512 31.410 1.842 1.00 37.81 109 ALA A O 1
ATOM 897 N N . ILE A 1 110 ? -2.291 29.585 2.254 1.00 42.34 110 ILE A N 1
ATOM 898 C CA . ILE A 1 110 ? -3.097 28.714 1.358 1.00 42.34 110 ILE A CA 1
ATOM 899 C C . ILE A 1 110 ? -4.072 27.806 2.135 1.00 42.34 110 ILE A C 1
ATOM 901 O O . ILE A 1 110 ? -5.092 27.378 1.598 1.00 42.34 110 ILE A O 1
ATOM 905 N N . LEU A 1 111 ? -3.830 27.566 3.427 1.00 41.28 111 LEU A N 1
ATOM 906 C CA . LEU A 1 111 ? -4.630 26.641 4.244 1.00 41.28 111 LEU A CA 1
ATOM 907 C C . LEU A 1 111 ? -5.917 27.239 4.840 1.00 41.28 111 LEU A C 1
ATOM 909 O O . LEU A 1 111 ? -6.681 26.518 5.470 1.00 41.28 111 LEU A O 1
ATOM 913 N N . ALA A 1 112 ? -6.224 28.516 4.596 1.00 38.81 112 ALA A N 1
ATOM 914 C CA . ALA A 1 112 ? -7.461 29.134 5.088 1.00 38.81 112 ALA A CA 1
ATOM 915 C C . ALA A 1 112 ? -8.741 28.663 4.359 1.00 38.81 112 ALA A C 1
ATOM 917 O O . ALA A 1 112 ? -9.834 29.099 4.711 1.00 38.81 112 ALA A O 1
ATOM 918 N N . THR A 1 113 ? -8.639 27.808 3.331 1.00 38.31 113 THR A N 1
ATOM 919 C CA . THR A 1 113 ? -9.780 27.494 2.443 1.00 38.31 113 THR A CA 1
ATOM 920 C C . THR A 1 113 ? -10.027 26.012 2.166 1.00 38.31 113 THR A C 1
ATOM 922 O O . THR A 1 113 ? -10.982 25.690 1.460 1.00 38.31 113 THR A O 1
ATOM 925 N N . LYS A 1 114 ? -9.240 25.085 2.727 1.00 39.62 114 LYS A N 1
ATOM 926 C CA . LYS A 1 114 ? -9.526 23.646 2.618 1.00 39.62 114 LYS A CA 1
ATOM 927 C C . LYS A 1 114 ? -9.555 23.025 4.008 1.00 39.62 114 LYS A C 1
ATOM 929 O O . LYS A 1 114 ? -8.615 23.262 4.764 1.00 39.62 114 LYS A O 1
ATOM 934 N N . PRO A 1 115 ? -10.611 22.271 4.365 1.00 41.94 115 PRO A N 1
ATOM 935 C CA . PRO A 1 115 ? -10.680 21.652 5.673 1.00 41.94 115 PRO A CA 1
ATOM 936 C C . PRO A 1 115 ? -9.452 20.762 5.841 1.00 41.94 115 PRO A C 1
ATOM 938 O O . PRO A 1 115 ? -9.170 19.909 5.002 1.00 41.94 115 PRO A O 1
ATOM 941 N N . ILE A 1 116 ? -8.718 21.021 6.921 1.00 51.88 116 ILE A N 1
ATOM 942 C CA . ILE A 1 116 ? -7.824 20.071 7.574 1.00 51.88 116 ILE A CA 1
ATOM 943 C C . ILE A 1 116 ? -8.559 18.729 7.555 1.00 51.88 116 ILE A C 1
ATOM 945 O O . ILE A 1 116 ? -9.684 18.664 8.051 1.00 51.88 116 ILE A O 1
ATOM 949 N N . TRP A 1 117 ? -8.001 17.713 6.894 1.00 51.91 117 TRP A N 1
ATOM 950 C CA . TRP A 1 117 ? -8.675 16.425 6.725 1.00 51.91 117 TRP A CA 1
ATOM 951 C C . TRP A 1 117 ? -9.040 15.918 8.125 1.00 51.91 117 TRP A C 1
ATOM 953 O O . TRP A 1 117 ? -8.155 15.687 8.945 1.00 51.91 117 TRP A O 1
ATOM 963 N N . ALA A 1 118 ? -10.338 15.889 8.447 1.00 56.75 118 ALA A N 1
ATOM 964 C CA . ALA A 1 118 ? -10.797 15.651 9.817 1.00 56.75 118 ALA A CA 1
ATOM 965 C C . ALA A 1 118 ? -10.453 14.229 10.287 1.00 56.75 118 ALA A C 1
ATOM 967 O O . ALA A 1 118 ? -10.332 13.980 11.488 1.00 56.75 118 ALA A O 1
ATOM 968 N N . GLU A 1 119 ? -10.271 13.322 9.327 1.00 70.88 119 GLU A N 1
ATOM 969 C CA . GLU A 1 119 ? -10.070 11.897 9.518 1.00 70.88 119 GLU A CA 1
ATOM 970 C C . GLU A 1 119 ? -9.053 11.399 8.491 1.00 70.88 119 GLU A C 1
ATOM 972 O O . GLU A 1 119 ? -9.209 11.623 7.289 1.00 70.88 119 GLU A O 1
ATOM 977 N N . SER A 1 120 ? -7.998 10.750 8.978 1.00 85.50 120 SER A N 1
ATOM 978 C CA . SER A 1 120 ? -6.960 10.156 8.145 1.00 85.50 120 SER A CA 1
ATOM 979 C C . SER A 1 120 ? -6.790 8.689 8.502 1.00 85.50 120 SER A C 1
ATOM 981 O O . SER A 1 120 ? -6.845 8.303 9.673 1.00 85.50 120 SER A O 1
ATOM 983 N N . TYR A 1 121 ? -6.533 7.875 7.487 1.00 91.75 121 TYR A N 1
ATOM 984 C CA . TYR A 1 121 ? -6.402 6.433 7.610 1.00 91.75 121 TYR A CA 1
ATOM 985 C C . TYR A 1 121 ? -5.034 5.984 7.114 1.00 91.75 121 TYR A C 1
ATOM 987 O O . TYR A 1 121 ? -4.525 6.465 6.100 1.00 91.75 121 TYR A O 1
ATOM 995 N N . ILE A 1 122 ? -4.444 5.035 7.832 1.00 95.00 122 ILE A N 1
ATOM 996 C CA . ILE A 1 122 ? -3.251 4.309 7.408 1.00 95.00 122 ILE A CA 1
ATOM 997 C C . ILE A 1 122 ? -3.673 2.862 7.184 1.00 95.00 122 ILE A C 1
ATOM 999 O O . ILE A 1 122 ? -3.820 2.096 8.136 1.00 95.00 122 ILE A O 1
ATOM 1003 N N . TYR A 1 123 ? -3.903 2.509 5.926 1.00 96.69 123 TYR A N 1
ATOM 1004 C CA . TYR A 1 123 ? -4.262 1.160 5.510 1.00 96.69 123 TYR A CA 1
ATOM 1005 C C . TYR A 1 123 ? -3.061 0.229 5.628 1.00 96.69 123 TYR A C 1
ATOM 1007 O O . TYR A 1 123 ? -1.946 0.609 5.260 1.00 96.69 123 TYR A O 1
ATOM 1015 N N . VAL A 1 124 ? -3.310 -0.986 6.115 1.00 97.12 124 VAL A N 1
ATOM 1016 C CA . VAL A 1 124 ? -2.346 -2.087 6.146 1.00 97.12 124 VAL A CA 1
ATOM 1017 C C . VAL A 1 124 ? -2.791 -3.136 5.137 1.00 97.12 124 VAL A C 1
ATOM 1019 O O . VAL A 1 124 ? -3.930 -3.603 5.184 1.00 97.12 124 VAL A O 1
ATOM 1022 N N . ILE A 1 125 ? -1.898 -3.478 4.217 1.00 97.00 125 ILE A N 1
ATOM 1023 C CA . ILE A 1 125 ? -2.188 -4.292 3.040 1.00 97.00 125 ILE A CA 1
ATOM 1024 C C . ILE A 1 125 ? -1.203 -5.463 3.020 1.00 97.00 125 ILE A C 1
ATOM 1026 O O . ILE A 1 125 ? 0.004 -5.251 3.049 1.00 97.00 125 ILE A O 1
ATOM 1030 N N . ASP A 1 126 ? -1.710 -6.687 2.962 1.00 96.06 126 ASP A N 1
ATOM 1031 C CA . ASP A 1 126 ? -0.952 -7.907 2.678 1.00 96.06 126 ASP A CA 1
ATOM 1032 C C . ASP A 1 126 ? -1.065 -8.190 1.178 1.00 96.06 126 ASP A C 1
ATOM 1034 O O . ASP A 1 126 ? -1.951 -8.914 0.734 1.00 96.06 126 ASP A O 1
ATOM 1038 N N . PHE A 1 127 ? -0.243 -7.511 0.374 1.00 95.62 127 PHE A N 1
ATOM 1039 C CA . PHE A 1 127 ? -0.395 -7.518 -1.077 1.00 95.62 127 PHE A CA 1
ATOM 1040 C C . PHE A 1 127 ? 0.159 -8.805 -1.688 1.00 95.62 127 PHE A C 1
ATOM 1042 O O . PHE A 1 127 ? 1.373 -9.029 -1.704 1.00 95.62 127 PHE A O 1
ATOM 1049 N N . LYS A 1 128 ? -0.740 -9.617 -2.247 1.00 90.56 128 LYS A N 1
ATOM 1050 C CA . LYS A 1 128 ? -0.422 -10.895 -2.905 1.00 90.56 128 LYS A CA 1
ATOM 1051 C C . LYS A 1 128 ? -0.480 -10.827 -4.434 1.00 90.56 128 LYS A C 1
ATOM 1053 O O . LYS A 1 128 ? -0.244 -11.830 -5.100 1.00 90.56 128 LYS A O 1
ATOM 1058 N N . GLY A 1 129 ? -0.816 -9.666 -4.998 1.00 87.56 129 GLY A N 1
ATOM 1059 C CA . GLY A 1 129 ? -0.923 -9.469 -6.443 1.00 87.56 129 GLY A CA 1
ATOM 1060 C C . GLY A 1 129 ? 0.431 -9.459 -7.157 1.00 87.56 129 GLY A C 1
ATOM 1061 O O . GLY A 1 129 ? 1.489 -9.402 -6.540 1.00 87.56 129 GLY A O 1
ATOM 1062 N N . GLU A 1 130 ? 0.412 -9.500 -8.486 1.00 89.69 130 GLU A N 1
ATOM 1063 C CA . GLU A 1 130 ? 1.633 -9.534 -9.314 1.00 89.69 130 GLU A CA 1
ATOM 1064 C C . GLU A 1 130 ? 1.991 -8.161 -9.908 1.00 89.69 130 GLU A C 1
ATOM 1066 O O . GLU A 1 130 ? 2.979 -8.013 -10.618 1.00 89.69 130 GLU A O 1
ATOM 1071 N N . THR A 1 131 ? 1.192 -7.131 -9.616 1.00 93.06 131 THR A N 1
ATOM 1072 C CA . THR A 1 131 ? 1.261 -5.817 -10.273 1.00 93.06 131 THR A CA 1
ATOM 1073 C C . THR A 1 131 ? 1.903 -4.711 -9.432 1.00 93.06 131 THR A C 1
ATOM 1075 O O . THR A 1 131 ? 1.868 -3.546 -9.827 1.00 93.06 131 THR A O 1
ATOM 1078 N N . GLY A 1 132 ? 2.481 -5.041 -8.275 1.00 93.62 132 GLY A N 1
ATOM 1079 C CA . GLY A 1 132 ? 3.179 -4.082 -7.416 1.00 93.62 132 GLY A CA 1
ATOM 1080 C C . GLY A 1 132 ? 4.607 -3.859 -7.891 1.00 93.62 132 GLY A C 1
ATOM 1081 O O . GLY A 1 132 ? 5.409 -4.782 -7.835 1.00 93.62 132 GLY A O 1
ATOM 1082 N N . ILE A 1 133 ? 4.948 -2.657 -8.344 1.00 92.88 133 ILE A N 1
ATOM 1083 C CA . ILE A 1 133 ? 6.288 -2.319 -8.837 1.00 92.88 133 ILE A CA 1
ATOM 1084 C C . ILE A 1 133 ? 7.098 -1.669 -7.717 1.00 92.88 133 ILE A C 1
ATOM 1086 O O . ILE A 1 133 ? 6.744 -0.592 -7.243 1.00 92.88 133 ILE A O 1
ATOM 1090 N N . ASP A 1 134 ? 8.207 -2.290 -7.316 1.00 92.75 134 ASP A N 1
ATOM 1091 C CA . ASP A 1 134 ? 9.161 -1.713 -6.364 1.00 92.75 134 ASP A CA 1
ATOM 1092 C C . ASP A 1 134 ? 10.016 -0.664 -7.074 1.00 92.75 134 ASP A C 1
ATOM 1094 O O . ASP A 1 134 ? 10.906 -1.007 -7.861 1.00 92.75 134 ASP A O 1
ATOM 1098 N N . LEU A 1 135 ? 9.738 0.617 -6.823 1.00 90.38 135 LEU A N 1
ATOM 1099 C CA . LEU A 1 135 ? 10.408 1.709 -7.531 1.00 90.38 135 LEU A CA 1
ATOM 1100 C C . LEU A 1 135 ? 11.898 1.765 -7.197 1.00 90.38 135 LEU A C 1
ATOM 1102 O O . LEU A 1 135 ? 12.729 1.906 -8.090 1.00 90.38 135 LEU A O 1
ATOM 1106 N N . GLU A 1 136 ? 12.249 1.588 -5.925 1.00 89.38 136 GLU A N 1
ATOM 1107 C CA . GLU A 1 136 ? 13.637 1.634 -5.465 1.00 89.38 136 GLU A CA 1
ATOM 1108 C C . GLU A 1 136 ? 14.465 0.511 -6.095 1.00 89.38 136 GLU A C 1
ATOM 1110 O O . GLU A 1 136 ? 15.548 0.751 -6.645 1.00 89.38 136 GLU A O 1
ATOM 1115 N N . ALA A 1 137 ? 13.947 -0.718 -6.050 1.00 89.12 137 ALA A N 1
ATOM 1116 C CA . ALA A 1 137 ? 14.629 -1.859 -6.640 1.00 89.12 137 ALA A CA 1
ATOM 1117 C C . ALA A 1 137 ? 14.684 -1.745 -8.172 1.00 89.12 137 ALA A C 1
ATOM 1119 O O . ALA A 1 137 ? 15.726 -2.021 -8.764 1.00 89.12 137 ALA A O 1
ATOM 1120 N N . THR A 1 138 ? 13.615 -1.262 -8.811 1.00 89.50 138 THR A N 1
ATOM 1121 C CA . THR A 1 138 ? 13.571 -1.029 -10.263 1.00 89.50 138 THR A CA 1
ATOM 1122 C C . THR A 1 138 ? 14.594 0.021 -10.701 1.00 89.50 138 THR A C 1
ATOM 1124 O O . THR A 1 138 ? 15.378 -0.231 -11.617 1.00 89.50 138 THR A O 1
ATOM 1127 N N . PHE A 1 139 ? 14.671 1.174 -10.030 1.00 87.25 139 PHE A N 1
ATOM 1128 C CA . PHE A 1 139 ? 15.667 2.205 -10.344 1.00 87.25 139 PHE A CA 1
ATOM 1129 C C . PHE A 1 139 ? 17.097 1.729 -10.103 1.00 87.25 139 PHE A C 1
ATOM 1131 O O . PHE A 1 139 ? 17.991 2.057 -10.884 1.00 87.25 139 PHE A O 1
ATOM 1138 N N . THR A 1 140 ? 17.313 0.928 -9.057 1.00 86.44 140 THR A N 1
ATOM 1139 C CA . THR A 1 140 ? 18.620 0.324 -8.775 1.00 86.44 140 THR A CA 1
ATOM 1140 C C . THR A 1 140 ? 19.041 -0.623 -9.898 1.00 86.44 140 THR A C 1
ATOM 1142 O O . THR A 1 140 ? 20.156 -0.496 -10.400 1.00 86.44 140 THR A O 1
ATOM 1145 N N . LEU A 1 141 ? 18.147 -1.511 -10.352 1.00 85.56 141 LEU A N 1
ATOM 1146 C CA . LEU A 1 141 ? 18.411 -2.424 -11.475 1.00 85.56 141 LEU A CA 1
ATOM 1147 C C . LEU A 1 141 ? 18.682 -1.675 -12.786 1.00 85.56 141 LEU A C 1
ATOM 1149 O O . LEU A 1 141 ? 19.525 -2.089 -13.574 1.00 85.56 141 LEU A O 1
ATOM 1153 N N . ARG A 1 142 ? 18.005 -0.544 -13.007 1.00 86.38 142 ARG A N 1
ATOM 1154 C CA . ARG A 1 142 ? 18.186 0.307 -14.195 1.00 86.38 142 ARG A CA 1
ATOM 1155 C C . ARG A 1 142 ? 19.419 1.223 -14.125 1.00 86.38 142 ARG A C 1
ATOM 1157 O O . ARG A 1 142 ? 19.638 1.998 -15.054 1.00 86.38 142 ARG A O 1
ATOM 1164 N N . GLY A 1 143 ? 20.196 1.198 -13.037 1.00 81.12 143 GLY A N 1
ATOM 1165 C CA . GLY A 1 143 ? 21.342 2.098 -12.836 1.00 81.12 143 GLY A CA 1
ATOM 1166 C C . GLY A 1 143 ? 20.958 3.578 -12.666 1.00 81.12 143 GLY A C 1
ATOM 1167 O O . GLY A 1 143 ? 21.789 4.469 -12.837 1.00 81.12 143 GLY A O 1
ATOM 1168 N N . GLN A 1 144 ? 19.698 3.872 -12.336 1.00 76.31 144 GLN A N 1
ATOM 1169 C CA . GLN A 1 144 ? 19.167 5.230 -12.183 1.00 76.31 144 GLN A CA 1
ATOM 1170 C C . GLN A 1 144 ? 19.322 5.722 -10.736 1.00 76.31 144 GLN A C 1
ATOM 1172 O O . GLN A 1 144 ? 18.347 5.960 -10.023 1.00 76.31 144 GLN A O 1
ATOM 1177 N N . HIS A 1 145 ? 20.572 5.887 -10.295 1.00 64.44 145 HIS A N 1
ATOM 1178 C CA . HIS A 1 145 ? 20.914 6.168 -8.894 1.00 64.44 145 HIS A CA 1
ATOM 1179 C C . HIS A 1 145 ? 20.232 7.419 -8.304 1.00 64.44 145 HIS A C 1
ATOM 1181 O O . HIS A 1 145 ? 19.798 7.376 -7.157 1.00 64.44 145 HIS A O 1
ATOM 1187 N N . GLY A 1 146 ? 20.065 8.498 -9.079 1.00 61.53 146 GLY A N 1
ATOM 1188 C CA . GLY A 1 146 ? 19.421 9.729 -8.593 1.00 61.53 146 GLY A CA 1
ATOM 1189 C C . GLY A 1 146 ? 17.920 9.579 -8.300 1.00 61.53 146 GLY A C 1
ATOM 1190 O O . GLY A 1 146 ? 17.427 10.105 -7.307 1.00 61.53 146 GLY A O 1
ATOM 1191 N N . ALA A 1 147 ? 17.196 8.811 -9.121 1.00 62.31 147 ALA A N 1
ATOM 1192 C CA . ALA A 1 147 ? 15.791 8.484 -8.863 1.00 62.31 147 ALA A CA 1
ATOM 1193 C C . ALA A 1 147 ? 15.662 7.466 -7.717 1.00 62.31 147 ALA A C 1
ATOM 1195 O O . ALA A 1 147 ? 14.788 7.592 -6.858 1.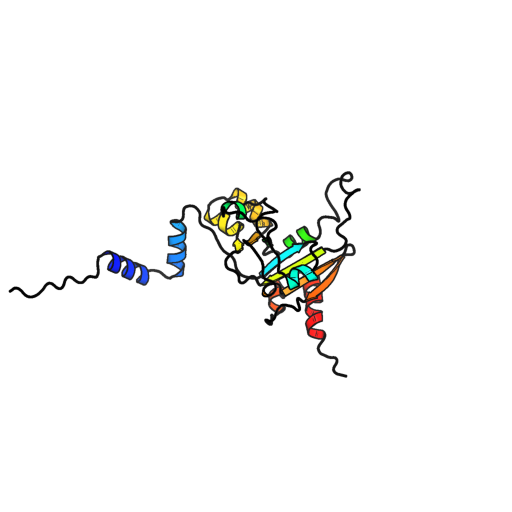00 62.31 147 ALA A O 1
ATOM 1196 N N . ALA A 1 148 ? 16.599 6.512 -7.644 1.00 58.78 148 ALA A N 1
ATOM 1197 C CA . ALA A 1 148 ? 16.674 5.557 -6.547 1.00 58.78 148 ALA A CA 1
ATOM 1198 C C . ALA A 1 148 ? 16.852 6.261 -5.188 1.00 58.78 148 ALA A C 1
ATOM 1200 O O . ALA A 1 148 ? 16.197 5.880 -4.227 1.00 58.78 148 ALA A O 1
ATOM 1201 N N . GLU A 1 149 ? 17.669 7.313 -5.088 1.00 59.84 149 GLU A N 1
ATOM 1202 C CA . GLU A 1 149 ? 17.862 8.081 -3.845 1.00 59.84 149 GLU A CA 1
ATOM 1203 C C . GLU A 1 149 ? 16.608 8.821 -3.368 1.00 59.84 149 GLU A C 1
ATOM 1205 O O . GLU A 1 149 ? 16.313 8.814 -2.171 1.00 59.84 149 GLU A O 1
ATOM 1210 N N . LEU A 1 150 ? 15.830 9.398 -4.286 1.00 60.59 150 LEU A N 1
ATOM 1211 C CA . LEU A 1 150 ? 14.537 10.002 -3.952 1.00 60.59 150 LEU A CA 1
ATOM 1212 C C . LEU A 1 150 ? 13.533 8.935 -3.485 1.00 60.59 150 LEU A C 1
ATOM 1214 O O . LEU A 1 150 ? 12.871 9.110 -2.457 1.00 60.59 150 LEU A O 1
ATOM 1218 N N . SER A 1 151 ? 13.497 7.786 -4.169 1.00 60.19 151 SER A N 1
ATOM 1219 C CA . SER A 1 151 ? 12.618 6.662 -3.818 1.00 60.19 151 SER A CA 1
ATOM 1220 C C . SER A 1 151 ? 13.034 5.914 -2.543 1.00 60.19 151 SER A C 1
ATOM 1222 O O . SER A 1 151 ? 12.164 5.415 -1.831 1.00 60.19 151 SER A O 1
ATOM 1224 N N . LYS A 1 152 ? 14.330 5.884 -2.190 1.00 61.12 152 LYS A N 1
ATOM 1225 C CA . LYS A 1 152 ? 14.890 5.210 -0.997 1.00 61.12 152 LYS A CA 1
ATOM 1226 C C . LYS A 1 152 ? 14.212 5.670 0.287 1.00 61.12 152 LYS A C 1
ATOM 1228 O O . LYS A 1 152 ? 13.950 4.878 1.191 1.00 61.12 152 LYS A O 1
ATOM 1233 N N . ASN A 1 153 ? 13.884 6.958 0.349 1.00 63.34 153 ASN A N 1
ATOM 1234 C CA . ASN A 1 153 ? 13.200 7.543 1.496 1.00 63.34 153 ASN A CA 1
ATOM 1235 C C . ASN A 1 153 ? 11.708 7.192 1.533 1.00 63.34 153 ASN A C 1
ATOM 1237 O O . ASN A 1 153 ? 11.130 7.115 2.617 1.00 63.34 153 ASN A O 1
ATOM 1241 N N . LYS A 1 154 ? 11.087 6.955 0.373 1.00 75.31 154 LYS A N 1
ATOM 1242 C CA . LYS A 1 154 ? 9.668 6.600 0.266 1.00 75.31 154 LYS A CA 1
ATOM 1243 C C . LYS A 1 154 ? 9.418 5.099 0.372 1.00 75.31 154 LYS A C 1
ATOM 1245 O O . LYS A 1 154 ? 8.343 4.714 0.825 1.00 75.31 154 LYS A O 1
ATOM 1250 N N . LYS A 1 155 ? 10.385 4.254 -0.013 1.00 87.56 155 LYS A N 1
ATOM 1251 C CA . LYS A 1 155 ? 10.239 2.790 -0.131 1.00 87.56 155 LYS A CA 1
ATOM 1252 C C . LYS A 1 155 ? 8.958 2.407 -0.881 1.00 87.56 155 LYS A C 1
ATOM 1254 O O . LYS A 1 155 ? 8.189 1.563 -0.416 1.00 87.56 155 LYS A O 1
ATOM 1259 N N . GLU A 1 156 ? 8.705 3.122 -1.972 1.00 90.31 156 GLU A N 1
ATOM 1260 C CA . GLU A 1 156 ? 7.434 3.107 -2.688 1.00 90.31 156 GLU A CA 1
ATOM 1261 C C . GLU A 1 156 ? 7.264 1.835 -3.517 1.00 90.31 156 GLU A C 1
ATOM 1263 O O . GLU A 1 156 ? 8.188 1.381 -4.198 1.00 90.31 156 GLU A O 1
ATOM 1268 N N . VAL A 1 157 ? 6.056 1.284 -3.445 1.00 93.69 157 VAL A N 1
ATOM 1269 C CA . VAL A 1 157 ? 5.564 0.237 -4.331 1.00 93.69 157 VAL A CA 1
ATOM 1270 C C . VAL A 1 157 ? 4.318 0.785 -5.011 1.00 93.69 157 VAL A C 1
ATOM 1272 O O . VAL A 1 157 ? 3.322 1.074 -4.342 1.00 93.69 157 VAL A O 1
ATOM 1275 N N . ASN A 1 158 ? 4.377 0.965 -6.327 1.00 93.38 158 ASN A N 1
ATOM 1276 C CA . ASN A 1 158 ? 3.235 1.448 -7.094 1.00 93.38 158 ASN A CA 1
ATOM 1277 C C . ASN A 1 158 ? 2.499 0.262 -7.717 1.00 93.38 158 ASN A C 1
ATOM 1279 O O . ASN A 1 158 ? 3.100 -0.522 -8.451 1.00 93.38 158 ASN A O 1
ATOM 1283 N N . ILE A 1 159 ? 1.219 0.099 -7.400 1.00 94.25 159 ILE A N 1
ATOM 1284 C CA . ILE A 1 159 ? 0.426 -1.051 -7.849 1.00 94.25 159 ILE A CA 1
ATOM 1285 C C . ILE A 1 159 ? -0.380 -0.655 -9.083 1.00 94.25 159 ILE A C 1
ATOM 1287 O O . ILE A 1 159 ? -1.164 0.291 -9.031 1.00 94.25 159 ILE A O 1
ATOM 1291 N N . VAL A 1 160 ? -0.227 -1.396 -10.180 1.00 93.31 160 VAL A N 1
ATOM 1292 C CA . VAL A 1 160 ? -1.054 -1.210 -11.383 1.00 93.31 160 VAL A CA 1
ATOM 1293 C C . VAL A 1 160 ? -2.464 -1.737 -11.112 1.00 93.31 160 VAL A C 1
ATOM 1295 O O . VAL A 1 160 ? -2.636 -2.902 -10.731 1.00 93.31 160 VAL A O 1
ATOM 1298 N N . GLY A 1 161 ? -3.477 -0.897 -11.327 1.00 91.75 161 GLY A N 1
ATOM 1299 C CA . GLY A 1 161 ? -4.880 -1.281 -11.218 1.00 91.75 161 GLY A CA 1
ATOM 1300 C C . GLY A 1 161 ? -5.451 -1.158 -9.806 1.00 91.75 161 GLY A C 1
ATOM 1301 O O . GLY A 1 161 ? -5.835 -0.074 -9.371 1.00 91.75 161 GLY A O 1
ATOM 1302 N N . THR A 1 162 ? -5.660 -2.286 -9.126 1.00 93.12 162 THR A N 1
ATOM 1303 C CA . THR A 1 162 ? -6.474 -2.350 -7.899 1.00 93.12 162 THR A CA 1
ATOM 1304 C C . THR A 1 162 ? -5.817 -3.209 -6.825 1.00 93.12 162 THR A C 1
ATOM 1306 O O . THR A 1 162 ? -5.411 -4.335 -7.090 1.00 93.12 162 THR A O 1
ATOM 1309 N N . VAL A 1 163 ? -5.794 -2.701 -5.593 1.00 95.88 163 VAL A N 1
ATOM 1310 C CA . VAL A 1 163 ? -5.613 -3.505 -4.378 1.00 95.88 163 VAL A CA 1
ATOM 1311 C C . VAL A 1 163 ? -6.959 -4.114 -4.028 1.00 95.88 163 VAL A C 1
ATOM 1313 O O . VAL A 1 163 ? -7.931 -3.379 -3.830 1.00 95.88 163 VAL A O 1
ATOM 1316 N N . SER A 1 164 ? -7.038 -5.440 -3.966 1.00 95.12 164 SER A N 1
ATOM 1317 C CA . SER A 1 164 ? -8.298 -6.108 -3.658 1.00 95.12 164 SER A CA 1
ATOM 1318 C C . SER A 1 164 ? -8.708 -5.867 -2.202 1.00 95.12 164 SER A C 1
ATOM 1320 O O . SER A 1 164 ? -7.873 -5.651 -1.328 1.00 95.12 164 SER A O 1
ATOM 1322 N N . SER A 1 165 ? -10.012 -5.920 -1.924 1.00 95.12 165 SER A N 1
ATOM 1323 C CA . SER A 1 165 ? -10.527 -5.855 -0.549 1.00 95.12 165 SER A CA 1
ATOM 1324 C C . SER A 1 165 ? -9.922 -6.948 0.345 1.00 95.12 165 SER A C 1
ATOM 1326 O O . SER A 1 165 ? -9.626 -6.695 1.510 1.00 95.12 165 SER A O 1
ATOM 1328 N N . GLU A 1 166 ? -9.697 -8.143 -0.204 1.00 94.69 166 GLU A N 1
ATOM 1329 C CA . GLU A 1 166 ? -9.204 -9.303 0.545 1.00 94.69 166 GLU A CA 1
ATOM 1330 C C . GLU A 1 166 ? -7.724 -9.151 0.957 1.00 94.69 166 GLU A C 1
ATOM 1332 O O . GLU A 1 166 ? -7.303 -9.725 1.964 1.00 94.69 166 GLU A O 1
ATOM 1337 N N . ASP A 1 167 ? -6.964 -8.305 0.255 1.00 95.50 167 ASP A N 1
ATOM 1338 C CA . ASP A 1 167 ? -5.578 -7.964 0.603 1.00 95.50 167 ASP A CA 1
ATOM 1339 C C . ASP A 1 167 ? -5.489 -6.901 1.714 1.00 95.50 167 ASP A C 1
ATOM 1341 O O . ASP A 1 167 ? -4.435 -6.712 2.319 1.00 95.50 167 ASP A O 1
ATOM 1345 N N . ILE A 1 168 ? -6.574 -6.178 2.013 1.00 96.69 168 ILE A N 1
ATOM 1346 C CA . ILE A 1 168 ? -6.571 -5.129 3.042 1.00 96.69 168 ILE A CA 1
ATOM 1347 C C . ILE A 1 168 ? -6.833 -5.774 4.405 1.00 96.69 168 ILE A C 1
ATOM 1349 O O . ILE A 1 168 ? -7.927 -6.271 4.664 1.00 96.69 168 ILE A O 1
ATOM 1353 N N . LEU A 1 169 ? -5.857 -5.727 5.312 1.00 95.50 169 LEU A N 1
ATOM 1354 C CA . LEU A 1 169 ? -5.994 -6.275 6.669 1.00 95.50 169 LEU A CA 1
ATOM 1355 C C . LEU A 1 169 ? -6.894 -5.390 7.544 1.00 95.50 169 LEU A C 1
ATOM 1357 O O . LEU A 1 169 ? -7.706 -5.866 8.338 1.00 95.50 169 LEU A O 1
ATOM 1361 N N . GLY A 1 170 ? -6.760 -4.080 7.372 1.00 95.56 170 GLY A N 1
ATOM 1362 C CA . GLY A 1 170 ? -7.503 -3.068 8.104 1.00 95.56 170 GLY A CA 1
ATOM 1363 C C . GLY A 1 170 ? -6.856 -1.701 7.945 1.00 95.56 170 GLY A C 1
ATOM 1364 O O . GLY A 1 170 ? -6.037 -1.478 7.047 1.00 95.56 170 GLY A O 1
ATOM 1365 N N . ALA A 1 171 ? -7.224 -0.772 8.816 1.00 96.19 171 ALA A N 1
ATOM 1366 C CA . ALA A 1 171 ? -6.679 0.573 8.813 1.00 96.19 171 ALA A CA 1
ATOM 1367 C C . ALA A 1 171 ? -6.547 1.129 10.227 1.00 96.19 171 ALA A C 1
ATOM 1369 O O . ALA A 1 171 ? -7.416 0.937 11.078 1.00 96.19 171 ALA A O 1
ATOM 1370 N N . PHE A 1 172 ? -5.487 1.896 10.458 1.00 94.12 172 PHE A N 1
ATOM 1371 C CA . PHE A 1 172 ? -5.410 2.770 11.618 1.00 94.12 172 PHE A CA 1
ATOM 1372 C C . PHE A 1 172 ? -6.064 4.103 11.292 1.00 94.12 172 PHE A C 1
ATOM 1374 O O . PHE A 1 172 ? -5.581 4.845 10.440 1.00 94.12 172 PHE A O 1
ATOM 1381 N N . TYR A 1 173 ? -7.135 4.418 12.003 1.00 91.19 173 TYR A N 1
ATOM 1382 C CA . TYR A 1 173 ? -7.675 5.764 12.071 1.00 91.19 173 TYR A CA 1
ATOM 1383 C C . TYR A 1 173 ? -6.788 6.627 12.962 1.00 91.19 173 TYR A C 1
ATOM 1385 O O . TYR A 1 173 ? -6.465 6.228 14.086 1.00 91.19 173 TYR A O 1
ATOM 1393 N N . VAL A 1 174 ? -6.430 7.813 12.478 1.00 83.94 174 VAL A N 1
ATOM 1394 C CA . VAL A 1 174 ? -5.716 8.834 13.243 1.00 83.94 174 VAL A CA 1
ATOM 1395 C C . VAL A 1 174 ? -6.451 10.160 13.092 1.00 83.94 174 VAL A C 1
ATOM 1397 O O . VAL A 1 174 ? -6.659 10.636 11.977 1.00 83.94 174 VAL A O 1
ATOM 1400 N N . ASN A 1 175 ? -6.838 10.767 14.213 1.00 80.31 175 ASN A N 1
ATOM 1401 C CA . ASN A 1 175 ? -7.470 12.088 14.211 1.00 80.31 175 ASN A CA 1
ATOM 1402 C C . ASN A 1 175 ? -6.472 13.216 14.532 1.00 80.31 175 ASN A C 1
ATOM 1404 O O . ASN A 1 175 ? -5.314 12.983 14.887 1.00 80.31 175 ASN A O 1
ATOM 1408 N N . LEU A 1 176 ? -6.963 14.458 14.498 1.00 71.88 176 LEU A N 1
ATOM 1409 C CA . LEU A 1 176 ? -6.171 15.663 14.776 1.00 71.88 176 LEU A CA 1
ATOM 1410 C C . LEU A 1 176 ? -5.576 15.721 16.190 1.00 71.88 176 LEU A C 1
ATOM 1412 O O . LEU A 1 176 ? -4.579 16.402 16.408 1.00 71.88 176 LEU A O 1
ATOM 1416 N N . THR A 1 177 ? -6.167 15.010 17.154 1.00 74.06 177 THR A N 1
ATOM 1417 C CA . THR A 1 177 ? -5.665 14.944 18.535 1.00 74.06 177 THR A CA 1
ATOM 1418 C C . THR A 1 177 ? -4.647 13.819 18.733 1.00 74.06 177 THR A C 1
ATOM 1420 O O . THR A 1 177 ? -4.248 13.560 19.865 1.00 74.06 177 THR A O 1
ATOM 1423 N N . GLY A 1 178 ? -4.268 13.102 17.669 1.00 74.44 178 GLY A N 1
ATOM 1424 C CA . GLY A 1 178 ? -3.375 11.946 17.738 1.00 74.44 178 GLY A CA 1
ATOM 1425 C C . GLY A 1 178 ? -4.025 10.693 18.328 1.00 74.44 178 GLY A C 1
ATOM 1426 O O . GLY A 1 178 ? -3.317 9.759 18.698 1.00 74.44 178 GLY A O 1
ATOM 1427 N N . LYS A 1 179 ? -5.360 10.646 18.431 1.00 83.19 179 LYS A N 1
ATOM 1428 C CA . LYS A 1 179 ? -6.075 9.427 18.819 1.00 83.19 179 LYS A CA 1
ATOM 1429 C C . LYS A 1 179 ? -5.922 8.409 17.698 1.00 83.19 179 LYS A C 1
ATOM 1431 O O . LYS A 1 179 ? -6.302 8.691 16.564 1.00 83.19 179 LYS A O 1
ATOM 1436 N N . ILE A 1 180 ? -5.414 7.236 18.055 1.00 89.38 180 ILE A N 1
ATOM 1437 C CA . ILE A 1 180 ? -5.243 6.095 17.161 1.00 89.38 180 ILE A CA 1
ATOM 1438 C C . ILE A 1 180 ? -6.353 5.089 17.464 1.00 89.38 180 ILE A C 1
ATOM 1440 O O . ILE A 1 180 ? -6.678 4.858 18.630 1.00 89.38 180 ILE A O 1
ATOM 1444 N N . LYS A 1 181 ? -6.950 4.512 16.423 1.00 92.44 181 LYS A N 1
ATOM 1445 C CA . LYS A 1 181 ? -7.884 3.390 16.543 1.00 92.44 181 LYS A CA 1
ATOM 1446 C C . LYS A 1 181 ? -7.638 2.398 15.415 1.00 92.44 181 LYS A C 1
ATOM 1448 O O . LYS A 1 181 ? -7.578 2.804 14.257 1.00 92.44 181 LYS A O 1
ATOM 1453 N N . TRP A 1 182 ? -7.544 1.115 15.739 1.00 94.25 182 TRP A N 1
ATOM 1454 C CA . TRP A 1 182 ? -7.544 0.061 14.729 1.00 94.25 182 TRP A CA 1
ATOM 1455 C C . TRP A 1 182 ? -8.971 -0.211 14.238 1.00 94.25 182 TRP A C 1
ATOM 1457 O O . TRP A 1 182 ? -9.914 -0.313 15.030 1.00 94.25 182 TRP A O 1
ATOM 1467 N N . ILE A 1 183 ? -9.133 -0.299 12.922 1.00 94.44 183 ILE A N 1
ATOM 1468 C CA . ILE A 1 183 ? -10.379 -0.664 12.256 1.00 94.44 183 ILE A CA 1
ATOM 1469 C C . ILE A 1 183 ? -10.084 -1.890 11.398 1.00 94.44 183 ILE A C 1
ATOM 1471 O O . ILE A 1 183 ? -9.418 -1.799 10.367 1.00 94.44 183 ILE A O 1
ATOM 1475 N N . GLN A 1 184 ? -10.586 -3.037 11.839 1.00 93.44 184 GLN A N 1
ATOM 1476 C CA . GLN A 1 184 ? -10.437 -4.300 11.132 1.00 93.44 184 GLN A CA 1
ATOM 1477 C C . GLN A 1 184 ? -11.286 -4.326 9.858 1.00 93.44 184 GLN A C 1
ATOM 1479 O O . GLN A 1 184 ? -12.439 -3.882 9.857 1.00 93.44 184 GLN A O 1
ATOM 1484 N N . ASN A 1 185 ? -10.735 -4.889 8.783 1.00 95.19 185 ASN A N 1
ATOM 1485 C CA . ASN A 1 185 ? -11.501 -5.161 7.575 1.00 95.19 185 ASN A CA 1
ATOM 1486 C C . ASN A 1 185 ? -12.316 -6.455 7.729 1.00 95.19 185 ASN A C 1
ATOM 1488 O O . ASN A 1 185 ? -11.774 -7.555 7.668 1.00 95.19 185 ASN A O 1
ATOM 1492 N N . THR A 1 186 ? -13.635 -6.329 7.868 1.00 91.56 186 THR A N 1
ATOM 1493 C CA . THR A 1 186 ? -14.555 -7.473 7.989 1.00 91.56 186 THR A CA 1
ATOM 1494 C C . THR A 1 186 ? -14.889 -8.154 6.658 1.00 91.56 186 THR A C 1
ATOM 1496 O O . THR A 1 186 ? -15.540 -9.197 6.655 1.00 91.56 186 THR A O 1
ATOM 1499 N N . TYR A 1 187 ? -14.468 -7.587 5.523 1.00 91.00 187 TYR A N 1
ATOM 1500 C CA . TYR A 1 187 ? -14.668 -8.177 4.195 1.00 91.00 187 TYR A CA 1
ATOM 1501 C C . TYR A 1 187 ? -13.555 -9.159 3.812 1.00 91.00 187 TYR A C 1
ATOM 1503 O O . TYR A 1 187 ? -13.733 -9.955 2.887 1.00 91.00 187 TYR A O 1
ATOM 1511 N N . ARG A 1 188 ? -12.429 -9.147 4.536 1.00 89.12 188 ARG A N 1
ATOM 1512 C CA . ARG A 1 188 ? -11.375 -10.148 4.381 1.00 89.12 188 ARG A CA 1
ATOM 1513 C C . ARG A 1 188 ? -11.838 -11.479 4.971 1.00 89.12 188 ARG A C 1
ATOM 1515 O O . ARG A 1 188 ? -12.235 -11.550 6.128 1.00 89.12 188 ARG A O 1
ATOM 1522 N N . LYS A 1 189 ? -11.768 -12.542 4.169 1.00 82.12 189 LYS A N 1
ATOM 1523 C CA . LYS A 1 189 ? -12.177 -13.897 4.584 1.00 82.12 189 LYS A CA 1
ATOM 1524 C C . LYS A 1 189 ? -11.045 -14.701 5.208 1.00 82.12 189 LYS A C 1
ATOM 1526 O O . LYS A 1 189 ? -11.293 -15.611 5.991 1.00 82.12 189 LYS A O 1
ATOM 1531 N N . GLU A 1 190 ? -9.812 -14.403 4.818 1.00 86.19 190 GLU A N 1
ATOM 1532 C CA . GLU A 1 190 ? -8.648 -15.110 5.326 1.00 86.19 190 GLU A CA 1
ATOM 1533 C C . GLU A 1 190 ? -8.289 -14.612 6.726 1.00 86.19 190 GLU A C 1
ATOM 1535 O O . GLU A 1 190 ? -8.395 -13.421 7.030 1.00 86.19 190 GLU A O 1
ATOM 1540 N N . LEU A 1 191 ? -7.813 -15.524 7.571 1.00 84.31 191 LEU A N 1
ATOM 1541 C CA . LEU A 1 191 ? -7.188 -15.164 8.839 1.00 84.31 191 LEU A CA 1
ATOM 1542 C C . LEU A 1 191 ? -5.815 -14.531 8.583 1.00 84.31 191 LEU A C 1
ATOM 1544 O O . LEU A 1 191 ? -5.194 -14.737 7.537 1.00 84.31 191 LEU A O 1
ATOM 1548 N N . TRP A 1 192 ? -5.340 -13.718 9.517 1.00 85.31 192 TRP A N 1
ATOM 1549 C CA . TRP A 1 192 ? -3.981 -13.183 9.498 1.00 85.31 192 TRP A CA 1
ATOM 1550 C C . TRP A 1 192 ? -3.427 -13.109 10.910 1.00 85.31 192 TRP A C 1
ATOM 1552 O O . TRP A 1 192 ? -4.174 -13.064 11.886 1.00 85.31 192 TRP A O 1
ATOM 1562 N N . ASP A 1 193 ? -2.102 -13.095 10.996 1.00 85.19 193 ASP A N 1
ATOM 1563 C CA . ASP A 1 193 ? -1.394 -12.971 12.256 1.00 85.19 193 ASP A CA 1
ATOM 1564 C C . ASP A 1 193 ? -0.893 -11.536 12.446 1.00 85.19 193 ASP A C 1
ATOM 1566 O O . ASP A 1 193 ? -0.010 -11.058 11.729 1.00 85.19 193 ASP A O 1
ATOM 1570 N N . SER A 1 194 ? -1.445 -10.859 13.453 1.00 84.12 194 SER A N 1
ATOM 1571 C CA . SER A 1 194 ? -1.012 -9.522 13.869 1.00 84.12 194 SER A CA 1
ATOM 1572 C C . SER A 1 194 ? 0.466 -9.443 14.260 1.00 84.12 194 SER A C 1
ATOM 1574 O O . SER A 1 194 ? 1.066 -8.371 14.153 1.00 84.12 194 SER A O 1
ATOM 1576 N N . SER A 1 195 ? 1.084 -10.562 14.658 1.00 84.69 195 SER A N 1
ATOM 1577 C CA . SER A 1 195 ? 2.495 -10.613 15.049 1.00 84.69 195 SER A CA 1
ATOM 1578 C C . SER A 1 195 ? 3.435 -10.222 13.903 1.00 84.69 195 SER A C 1
ATOM 1580 O O . SER A 1 195 ? 4.498 -9.648 14.150 1.00 84.69 195 SER A O 1
ATOM 1582 N N . LEU A 1 196 ? 3.004 -10.413 12.648 1.00 85.31 196 LEU A N 1
ATOM 1583 C CA . LEU A 1 196 ? 3.740 -10.006 11.446 1.00 85.31 196 LEU A CA 1
ATOM 1584 C C . LEU A 1 196 ? 3.978 -8.489 11.382 1.00 85.31 196 LEU A C 1
ATOM 1586 O O . LEU A 1 196 ? 4.910 -8.034 10.721 1.00 85.31 196 LEU A O 1
ATOM 1590 N N . LEU A 1 197 ? 3.160 -7.698 12.083 1.00 88.19 197 LEU A N 1
ATOM 1591 C CA . LEU A 1 197 ? 3.265 -6.240 12.128 1.00 88.19 197 LEU A CA 1
ATOM 1592 C C . LEU A 1 197 ? 4.080 -5.717 13.320 1.00 88.19 197 LEU A C 1
ATOM 1594 O O . LEU A 1 197 ? 4.383 -4.524 13.359 1.00 88.19 197 LEU A O 1
ATOM 1598 N N . ALA A 1 198 ? 4.475 -6.569 14.271 1.00 85.81 198 ALA A N 1
ATOM 1599 C CA . ALA A 1 198 ? 5.107 -6.144 15.525 1.00 85.81 198 ALA A CA 1
ATOM 1600 C C . ALA A 1 198 ? 6.419 -5.369 15.332 1.00 85.81 198 ALA A C 1
ATOM 1602 O O . ALA A 1 198 ? 6.705 -4.436 16.077 1.00 85.81 198 ALA A O 1
ATOM 1603 N N . SER A 1 199 ? 7.213 -5.738 14.325 1.00 87.00 199 SER A N 1
ATOM 1604 C CA . SER A 1 199 ? 8.479 -5.068 13.997 1.00 87.00 199 SER A CA 1
ATOM 1605 C C . SER A 1 199 ? 8.322 -3.903 13.015 1.00 87.00 199 SER A C 1
ATOM 1607 O O . SER A 1 199 ? 9.257 -3.123 12.837 1.00 87.00 199 SER A O 1
ATOM 1609 N N . LEU A 1 200 ? 7.160 -3.791 12.367 1.00 88.50 200 LEU A N 1
ATOM 1610 C CA . LEU A 1 200 ? 6.885 -2.800 11.324 1.00 88.50 200 LEU A CA 1
ATOM 1611 C C . LEU A 1 200 ? 6.121 -1.585 11.856 1.00 88.50 200 LEU A C 1
ATOM 1613 O O . LEU A 1 200 ? 6.181 -0.509 11.256 1.00 88.50 200 LEU A O 1
ATOM 1617 N N . LEU A 1 201 ? 5.410 -1.748 12.972 1.00 90.44 201 LEU A N 1
ATOM 1618 C CA . LEU A 1 201 ? 4.610 -0.704 13.594 1.00 90.44 201 LEU A CA 1
ATOM 1619 C C . LEU A 1 201 ? 5.339 -0.062 14.783 1.00 90.44 201 LEU A C 1
ATOM 1621 O O . LEU A 1 201 ? 5.957 -0.761 15.587 1.00 90.44 201 LEU A O 1
ATOM 1625 N N . PRO A 1 202 ? 5.214 1.265 14.967 1.00 90.44 202 PRO A N 1
ATOM 1626 C CA . PRO A 1 202 ? 5.523 1.894 16.241 1.00 90.44 202 PRO A CA 1
ATOM 1627 C C . PRO A 1 202 ? 4.680 1.280 17.361 1.00 90.44 202 PRO A C 1
ATOM 1629 O O . PRO A 1 202 ? 3.536 0.864 17.143 1.00 90.44 202 PRO A O 1
ATOM 1632 N N . LYS A 1 203 ? 5.239 1.261 18.573 1.00 87.81 203 LYS A N 1
ATOM 1633 C CA . LYS A 1 203 ? 4.647 0.579 19.727 1.00 87.81 203 LYS A CA 1
ATOM 1634 C C . LYS A 1 203 ? 3.191 0.984 19.968 1.00 87.81 203 LYS A C 1
ATOM 1636 O O . LYS A 1 203 ? 2.358 0.120 20.192 1.00 87.81 203 LYS A O 1
ATOM 1641 N N . GLU A 1 204 ? 2.865 2.269 19.870 1.00 88.69 204 GLU A N 1
ATOM 1642 C CA . GLU A 1 204 ? 1.514 2.774 20.119 1.00 88.69 204 GLU A CA 1
ATOM 1643 C C . GLU A 1 204 ? 0.465 2.258 19.118 1.00 88.69 204 GLU A C 1
ATOM 1645 O O . GLU A 1 204 ? -0.692 2.062 19.487 1.00 88.69 204 GLU A O 1
ATOM 1650 N N . PHE A 1 205 ? 0.862 1.991 17.871 1.00 91.75 205 PHE A N 1
ATOM 1651 C CA . PHE A 1 205 ? -0.017 1.403 16.856 1.00 91.75 205 PHE A CA 1
ATOM 1652 C C . PHE A 1 205 ? -0.170 -0.101 17.072 1.00 91.75 205 PHE A C 1
ATOM 1654 O O . PHE A 1 205 ? -1.273 -0.634 16.959 1.00 91.75 205 PHE A O 1
ATOM 1661 N N . TYR A 1 206 ? 0.918 -0.781 17.437 1.00 89.50 206 TYR A N 1
ATOM 1662 C CA . TYR A 1 206 ? 0.864 -2.201 17.769 1.00 89.50 206 TYR A CA 1
ATOM 1663 C C . TYR A 1 206 ? 0.030 -2.471 19.031 1.00 89.50 206 TYR A C 1
ATOM 1665 O O . TYR A 1 206 ? -0.783 -3.390 19.047 1.00 89.50 206 TYR A O 1
ATOM 1673 N N . ASP A 1 207 ? 0.169 -1.640 20.065 1.00 89.12 207 ASP A N 1
ATOM 1674 C CA . ASP A 1 207 ? -0.616 -1.733 21.299 1.00 89.12 207 ASP A CA 1
ATOM 1675 C C . ASP A 1 207 ? -2.119 -1.549 21.029 1.00 89.12 207 ASP A C 1
ATOM 1677 O O . ASP A 1 207 ? -2.945 -2.184 21.685 1.00 89.12 207 ASP A O 1
ATOM 1681 N N . GLU A 1 208 ? -2.486 -0.696 20.066 1.00 90.56 208 GLU A N 1
ATOM 1682 C CA . GLU A 1 208 ? -3.874 -0.541 19.623 1.00 90.56 208 GLU A CA 1
ATOM 1683 C C . GLU A 1 208 ? -4.375 -1.787 18.887 1.00 90.56 208 GLU A C 1
ATOM 1685 O O . GLU A 1 208 ? -5.453 -2.285 19.205 1.00 90.56 208 GLU A O 1
ATOM 1690 N N . LEU A 1 209 ? -3.581 -2.327 17.959 1.00 88.25 209 LEU A N 1
ATOM 1691 C CA . LEU A 1 209 ? -3.904 -3.562 17.243 1.00 88.25 209 LEU A CA 1
ATOM 1692 C C . LEU A 1 209 ? -4.090 -4.749 18.207 1.00 88.25 209 LEU A C 1
ATOM 1694 O O . LEU A 1 209 ? -5.055 -5.501 18.104 1.00 88.25 209 LEU A O 1
ATOM 1698 N N . ALA A 1 210 ? -3.223 -4.874 19.213 1.00 86.50 210 ALA A N 1
ATOM 1699 C CA . ALA A 1 210 ? -3.260 -5.955 20.198 1.00 86.50 210 ALA A CA 1
ATOM 1700 C C . ALA A 1 210 ? -4.519 -5.956 21.094 1.00 86.50 210 ALA A C 1
ATOM 1702 O O . ALA A 1 210 ? -4.762 -6.932 21.811 1.00 86.50 210 ALA A O 1
ATOM 1703 N N . LYS A 1 211 ? -5.334 -4.891 21.082 1.00 85.19 211 LYS A N 1
ATOM 1704 C CA . LYS A 1 211 ? -6.629 -4.863 21.786 1.00 85.19 211 LYS A CA 1
ATOM 1705 C C . LYS A 1 211 ? -7.667 -5.771 21.127 1.00 85.19 211 LYS A C 1
ATOM 1707 O O . LYS A 1 211 ? -8.541 -6.262 21.836 1.00 85.19 211 LYS A O 1
ATOM 1712 N N . GLU A 1 212 ? -7.545 -6.038 19.826 1.00 73.31 212 GLU A N 1
ATOM 1713 C CA . GLU A 1 212 ? -8.431 -6.938 19.076 1.00 73.31 212 GLU A CA 1
ATOM 1714 C C . GLU A 1 212 ? -8.419 -8.354 19.680 1.00 73.31 212 GLU A C 1
ATOM 1716 O O . GLU A 1 212 ? -9.464 -8.888 20.045 1.00 73.31 212 GLU A O 1
ATOM 1721 N N . GLY A 1 213 ? -7.227 -8.903 19.941 1.00 58.25 213 GLY A N 1
ATOM 1722 C CA . GLY A 1 213 ? -7.053 -10.245 20.514 1.00 58.25 213 GLY A CA 1
ATOM 1723 C C . GLY A 1 213 ? -7.473 -10.399 21.984 1.00 58.25 213 GLY A C 1
ATOM 1724 O O . GLY A 1 213 ? -7.475 -11.510 22.506 1.00 58.25 213 GLY A O 1
ATOM 1725 N N . LYS A 1 214 ? -7.833 -9.311 22.679 1.00 52.78 214 LYS A N 1
ATOM 1726 C CA . LYS A 1 214 ? -8.378 -9.360 24.052 1.00 52.78 214 LYS A CA 1
ATOM 1727 C C . LYS A 1 214 ? -9.908 -9.325 24.090 1.00 52.78 214 LYS A C 1
ATOM 1729 O O . LYS A 1 214 ? -10.482 -9.477 25.166 1.00 52.78 214 LYS A O 1
ATOM 1734 N N . SER A 1 215 ? -10.564 -9.132 22.945 1.00 44.38 215 SER A N 1
ATOM 1735 C CA . SER A 1 215 ? -12.021 -8.994 22.844 1.00 44.38 215 SER A CA 1
ATOM 1736 C C . SER A 1 215 ? -12.790 -10.325 22.910 1.00 44.38 215 SER A C 1
ATOM 1738 O O . SER A 1 215 ? -14.016 -10.297 22.962 1.00 44.38 215 SER A O 1
ATOM 1740 N N . GLU A 1 216 ? -12.117 -11.481 22.938 1.00 39.16 216 GLU A N 1
ATOM 1741 C CA . GLU A 1 216 ? -12.772 -12.806 22.952 1.00 39.16 216 GLU A CA 1
ATOM 1742 C C . GLU A 1 216 ? -12.945 -13.433 24.353 1.00 39.16 216 GLU A C 1
ATOM 1744 O O . GLU A 1 216 ? -13.378 -14.576 24.474 1.00 39.16 216 GLU A O 1
ATOM 1749 N N . LEU A 1 217 ? -12.675 -12.703 25.443 1.00 33.06 217 LEU A N 1
ATOM 1750 C CA . LEU A 1 217 ? -12.843 -13.206 26.820 1.00 33.06 217 LEU A CA 1
ATOM 1751 C C . LEU A 1 217 ? -13.942 -12.477 27.602 1.00 33.06 217 LEU A C 1
ATOM 1753 O O . LEU A 1 217 ? -13.747 -12.055 28.739 1.00 33.06 217 LEU A O 1
ATOM 1757 N N . THR A 1 218 ? -15.132 -12.378 27.017 1.00 33.41 218 THR A N 1
ATOM 1758 C CA . THR A 1 218 ? -16.369 -12.178 27.785 1.00 33.41 218 THR A CA 1
ATOM 1759 C C . THR A 1 218 ? -17.440 -13.124 27.262 1.00 33.41 218 THR A C 1
ATOM 1761 O O . THR A 1 218 ? -18.313 -12.725 26.495 1.00 33.41 218 THR A O 1
ATOM 1764 N N . PHE A 1 219 ? -17.363 -14.390 27.674 1.00 33.56 219 PHE A N 1
ATOM 1765 C CA . PHE A 1 219 ? -18.546 -15.243 27.710 1.00 33.56 219 PHE A CA 1
ATOM 1766 C C . PHE A 1 219 ? -19.275 -14.962 29.025 1.00 33.56 219 PHE A C 1
ATOM 1768 O O . PHE A 1 219 ? -18.759 -15.251 30.105 1.00 33.56 219 PHE A O 1
ATOM 1775 N N . SER A 1 220 ? -20.430 -14.311 28.901 1.00 34.41 220 SER A N 1
ATOM 1776 C CA . SER A 1 220 ? -21.495 -14.282 29.906 1.00 34.41 220 SER A CA 1
ATOM 1777 C C . SER A 1 220 ? -22.176 -15.638 30.019 1.00 34.41 220 SER A C 1
ATOM 1779 O O . SER A 1 220 ? -22.435 -16.214 28.936 1.00 34.41 220 SER A O 1
#

pLDDT: mean 75.88, std 19.4, range [31.14, 97.12]